Protein AF-A0A1G2CGP3-F1 (afdb_monomer)

Nearest PDB structures (foldseek):
  1rcu-assembly1_D  TM=8.626E-01  e=1.894E-12  Thermotoga maritima
  5wq3-assembly1_B-2  TM=7.208E-01  e=1.003E-08  Corynebacterium glutamicum
  1wek-assembly1_F  TM=7.431E-01  e=4.931E-08  Thermus thermophilus
  5wq3-assembly1_C-3  TM=6.987E-01  e=9.435E-09  Corynebacterium glutamicum
  1weh-assembly2_B  TM=7.168E-01  e=5.573E-08  Thermus thermophilus HB8

Mean predicted aligned error: 6.52 Å

Organism: NCBI:txid1798650

pLDDT: mean 90.35, std 16.57, range [32.97, 98.88]

InterPro domains:
  IPR041164 AF_1126-like [PF18306] (22-187)
  IPR052341 LOG family pyrimidine/purine nucleotide 5'-monophosphatases [PTHR43393] (22-141)

Solvent-accessible surface area (backbone atoms only — not comparable to full-atom values): 11412 Å² total; per-residue (Å²): 141,81,80,91,78,78,85,75,75,81,79,73,80,61,66,94,71,98,67,82,88,62,58,28,40,24,43,41,26,18,57,61,60,88,57,36,29,98,58,31,56,64,46,26,18,47,42,19,24,50,41,17,71,72,65,25,32,41,31,26,57,41,36,49,37,36,28,35,35,16,26,43,23,12,42,78,55,70,29,52,26,41,19,36,24,33,26,64,35,74,65,42,28,45,72,73,68,64,36,66,72,76,54,45,80,42,73,47,48,64,49,42,38,65,74,52,27,37,57,53,46,50,69,71,25,62,30,38,39,32,36,16,19,42,72,68,27,50,50,35,50,52,53,33,55,76,70,57,36,28,26,26,30,34,40,79,12,27,41,41,33,60,44,45,66,59,50,34,57,71,70,72,46,77,67,79,51,50,46,79,31,66,51,57,66,64,31,50,56,54,33,51,54,45,44,54,60,72,53,62,87,73,81,86,60,75,67,82,73,54,70,76,79,82,132

Secondary structure (DSSP, 8-state):
---------------SSS-----EEEEEE-SSGGGB-TTHHHHHHHHHHHHHHTTPEEEE-S-SSHHHHHHHHHHHTT-EEEEEESSSSHHHHHHTS----TT-SEEEE--SHHHHHHHHHHHTSSEEEEES--HHHHHHHHHHHHTT--EEEETTSBTTGGGHHHHHHHTT---TTEEEESSHHHHHHHHHHHHHHHSTT----GGGG-PPPP-

Foldseek 3Di:
DDDDDDPDPPPPCDDPDDDDDAAEEEEFAALDCPQWFPCLLVLLLVLLLLCLVNVHEYEYQQGHDSRVSSLNSVVVNVHAYEHEYCAQDPCCVCPVVVGDPPSHPYYHGPVNHLLVSLLVRLVVGQEYEYAAHEPSRVSSVVSCVVVLGQYEQADSTGHCSPCVVVVCVVVVHDQRNYDYYNHSNVRVVSSVVSSCVVCPPDDDDPVVVPDPPDD

Radius of gyration: 17.97 Å; Cα contacts (8 Å, |Δi|>4): 440; chains: 1; bounding box: 65×44×52 Å

Structure (mmCIF, N/CA/C/O backbone):
data_AF-A0A1G2CGP3-F1
#
_entry.id   AF-A0A1G2CGP3-F1
#
loop_
_atom_site.group_PDB
_atom_site.id
_atom_site.type_symbol
_atom_site.label_atom_id
_atom_site.label_alt_id
_atom_site.label_comp_id
_atom_site.label_asym_id
_atom_site.label_entity_id
_atom_site.label_seq_id
_atom_site.pdbx_PDB_ins_code
_atom_site.Cartn_x
_atom_site.Cartn_y
_atom_site.Cartn_z
_atom_site.occupancy
_atom_site.B_iso_or_equiv
_atom_site.auth_seq_id
_atom_site.auth_comp_id
_atom_site.auth_asym_id
_atom_site.auth_atom_id
_atom_site.pdbx_PDB_model_num
ATOM 1 N N . MET A 1 1 ? 6.215 -21.414 29.525 1.00 44.31 1 MET A N 1
ATOM 2 C CA . MET A 1 1 ? 5.227 -20.427 30.010 1.00 44.31 1 MET A CA 1
ATOM 3 C C . MET A 1 1 ? 5.858 -19.046 29.953 1.00 44.31 1 MET A C 1
ATOM 5 O O . MET A 1 1 ? 6.705 -18.751 30.781 1.00 44.31 1 MET A O 1
ATOM 9 N N . ALA A 1 2 ? 5.477 -18.233 28.971 1.00 33.56 2 ALA A N 1
ATOM 10 C CA . ALA A 1 2 ? 5.766 -16.801 28.943 1.00 33.56 2 ALA A CA 1
ATOM 11 C C . ALA A 1 2 ? 4.589 -16.094 28.254 1.00 33.56 2 ALA A C 1
ATOM 13 O O . ALA A 1 2 ? 4.542 -15.937 27.043 1.00 33.56 2 ALA A O 1
ATOM 14 N N . SER A 1 3 ? 3.577 -15.831 29.082 1.00 32.97 3 SER A N 1
ATOM 15 C CA . SER A 1 3 ? 2.584 -14.755 29.031 1.00 32.97 3 SER A CA 1
ATOM 16 C C . SER A 1 3 ? 2.446 -13.964 27.717 1.00 32.97 3 SER A C 1
ATOM 18 O O . SER A 1 3 ? 3.080 -12.925 27.550 1.00 32.97 3 SER A O 1
ATOM 20 N N . MET A 1 4 ? 1.482 -14.361 26.880 1.00 39.66 4 MET A N 1
ATOM 21 C CA . MET A 1 4 ? 0.753 -13.428 26.013 1.00 39.66 4 MET A CA 1
ATOM 22 C C . MET A 1 4 ? 0.140 -12.326 26.889 1.00 39.66 4 MET A C 1
ATOM 24 O O . MET A 1 4 ? -0.703 -12.605 27.741 1.00 39.66 4 MET A O 1
ATOM 28 N N . LYS A 1 5 ? 0.572 -11.077 26.711 1.00 37.28 5 LYS A N 1
ATOM 29 C CA . LYS A 1 5 ? -0.071 -9.904 27.311 1.00 37.28 5 LYS A CA 1
ATOM 30 C C . LYS A 1 5 ? -0.313 -8.851 26.237 1.00 37.28 5 LYS A C 1
ATOM 32 O O . LYS A 1 5 ? 0.609 -8.157 25.835 1.00 37.28 5 LYS A O 1
ATOM 37 N N . GLY A 1 6 ? -1.587 -8.724 25.866 1.00 34.16 6 GLY A N 1
ATOM 38 C CA . GLY A 1 6 ? -2.211 -7.439 25.566 1.00 34.16 6 GLY A CA 1
ATOM 39 C C . GLY A 1 6 ? -2.109 -6.932 24.133 1.00 34.16 6 GLY A C 1
ATOM 40 O O . GLY A 1 6 ? -1.567 -5.853 23.924 1.00 34.16 6 GLY A O 1
ATOM 41 N N . ALA A 1 7 ? -2.744 -7.618 23.180 1.00 34.38 7 ALA A N 1
ATOM 42 C CA . ALA A 1 7 ? -3.350 -6.892 22.068 1.00 34.38 7 ALA A CA 1
ATOM 43 C C . ALA A 1 7 ? -4.525 -6.101 22.661 1.00 34.38 7 ALA A C 1
ATOM 45 O O . ALA A 1 7 ? -5.533 -6.681 23.067 1.00 34.38 7 ALA A O 1
ATOM 46 N N . LYS A 1 8 ? -4.352 -4.789 22.838 1.00 33.91 8 LYS A N 1
ATOM 47 C CA . LYS A 1 8 ? -5.473 -3.907 23.160 1.00 33.91 8 LYS A CA 1
ATOM 48 C C . LYS A 1 8 ? -6.394 -3.935 21.946 1.00 33.91 8 LYS A C 1
ATOM 50 O O . LYS A 1 8 ? -5.990 -3.489 20.877 1.00 33.91 8 LYS A O 1
ATOM 55 N N . ASN A 1 9 ? -7.586 -4.500 22.115 1.00 38.38 9 ASN A N 1
ATOM 56 C CA . ASN A 1 9 ? -8.669 -4.331 21.159 1.00 38.38 9 ASN A CA 1
ATOM 57 C C . ASN A 1 9 ? -8.802 -2.833 20.868 1.00 38.38 9 ASN A C 1
ATOM 59 O O . ASN A 1 9 ? -8.912 -2.026 21.795 1.00 38.38 9 ASN A O 1
ATOM 63 N N . ASN A 1 10 ? -8.748 -2.468 19.589 1.00 38.91 10 ASN A N 1
ATOM 64 C CA .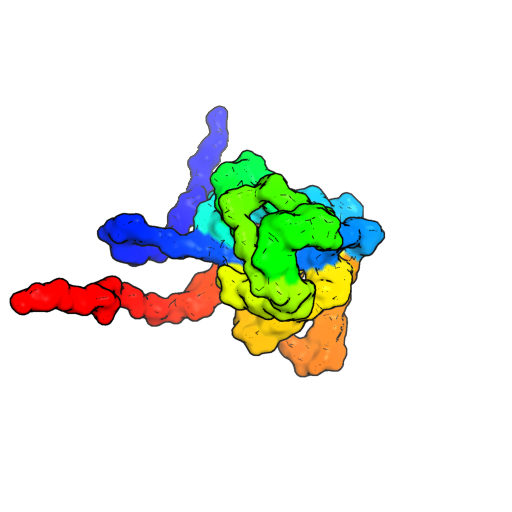 ASN A 1 10 ? -9.206 -1.164 19.136 1.00 38.91 10 ASN A CA 1
ATOM 65 C C . ASN A 1 10 ? -10.722 -1.131 19.349 1.00 38.91 10 ASN A C 1
ATOM 67 O O . ASN A 1 10 ? -11.492 -1.464 18.454 1.00 38.91 10 ASN A O 1
ATOM 71 N N . ASP A 1 11 ? -11.142 -0.771 20.559 1.00 36.56 11 ASP A N 1
ATOM 72 C CA . ASP A 1 11 ? -12.541 -0.556 20.907 1.00 36.56 11 ASP A CA 1
ATOM 73 C C . ASP A 1 11 ? -13.008 0.786 20.315 1.00 36.56 11 ASP A C 1
ATOM 75 O O . ASP A 1 11 ? -13.324 1.742 21.022 1.00 36.56 11 ASP A O 1
ATOM 79 N N . HIS A 1 12 ? -13.071 0.861 18.985 1.00 44.59 12 HIS A N 1
ATOM 80 C CA . HIS A 1 12 ? -14.026 1.724 18.306 1.00 44.59 12 HIS A CA 1
ATOM 81 C C . HIS A 1 12 ? -15.324 0.928 18.249 1.00 44.59 12 HIS A C 1
ATOM 83 O O . HIS A 1 12 ? -15.570 0.170 17.317 1.00 44.59 12 HIS A O 1
ATOM 89 N N . ALA A 1 13 ? -16.122 1.025 19.313 1.00 36.81 13 ALA A N 1
ATOM 90 C CA . ALA A 1 13 ? -17.426 0.383 19.390 1.00 36.81 13 ALA A CA 1
ATOM 91 C C . ALA A 1 13 ? -18.389 1.028 18.374 1.00 36.81 13 ALA A C 1
ATOM 93 O O . ALA A 1 13 ? -19.256 1.831 18.721 1.00 36.81 13 ALA A O 1
ATOM 94 N N . HIS A 1 14 ? -18.228 0.683 17.097 1.00 46.19 14 HIS A N 1
ATOM 95 C CA . HIS A 1 14 ? -19.288 0.770 16.109 1.00 46.19 14 HIS A CA 1
ATOM 96 C C . HIS A 1 14 ? -20.413 -0.156 16.572 1.00 46.19 14 HIS A C 1
ATOM 98 O O . HIS A 1 14 ? -20.151 -1.208 17.156 1.00 46.19 14 HIS A O 1
ATOM 104 N N . ALA A 1 15 ? -21.659 0.289 16.403 1.00 43.38 15 ALA A N 1
ATOM 105 C CA . ALA A 1 15 ? -22.850 -0.358 16.944 1.00 43.38 15 ALA A CA 1
ATOM 106 C C . ALA A 1 15 ? -22.738 -1.891 16.926 1.00 43.38 15 ALA A C 1
ATOM 108 O O . ALA A 1 15 ? -22.567 -2.488 15.865 1.00 43.38 15 ALA A O 1
ATOM 109 N N . ALA A 1 16 ? -22.837 -2.522 18.098 1.00 52.78 16 ALA A N 1
ATOM 110 C CA . ALA A 1 16 ? -22.922 -3.970 18.197 1.00 52.78 16 ALA A CA 1
ATOM 111 C C . ALA A 1 16 ? -24.059 -4.466 17.282 1.00 52.78 16 ALA A C 1
ATOM 113 O O . ALA A 1 16 ? -25.233 -4.248 17.579 1.00 52.78 16 ALA A O 1
ATOM 114 N N . GLY A 1 17 ? -23.717 -5.090 16.149 1.00 61.41 17 GLY A N 1
ATOM 115 C CA . GLY A 1 17 ? -24.702 -5.681 15.245 1.00 61.41 17 GLY A CA 1
ATOM 116 C C . GLY A 1 17 ? -24.335 -5.640 13.759 1.00 61.41 17 GLY A C 1
ATOM 117 O O . GLY A 1 17 ? -24.574 -4.652 13.076 1.00 61.41 17 GLY A O 1
ATOM 118 N N . ILE A 1 18 ? -23.909 -6.796 13.239 1.00 67.00 18 ILE A N 1
ATOM 119 C CA . ILE A 1 18 ? -23.873 -7.208 11.816 1.00 67.00 18 ILE A CA 1
ATOM 120 C C . ILE A 1 18 ? -22.681 -6.710 10.969 1.00 67.00 18 ILE A C 1
ATOM 122 O O . ILE A 1 18 ? -22.281 -7.444 10.066 1.00 67.00 18 ILE A O 1
ATOM 126 N N . TYR A 1 19 ? -22.064 -5.553 11.236 1.00 72.44 19 TYR A N 1
ATOM 127 C CA . TYR A 1 19 ? -20.896 -5.093 10.461 1.00 72.44 19 TYR A CA 1
ATOM 128 C C . TYR A 1 19 ? -19.881 -4.292 11.287 1.00 72.44 19 TYR A C 1
ATOM 130 O O . TYR A 1 19 ? -20.240 -3.639 12.261 1.00 72.44 19 TYR A O 1
ATOM 138 N N . ASP A 1 20 ? -18.622 -4.335 10.851 1.00 78.06 20 ASP A N 1
ATOM 139 C CA . ASP A 1 20 ? -17.494 -3.579 11.400 1.00 78.06 20 ASP A CA 1
ATOM 140 C C . ASP A 1 20 ? -16.573 -3.156 10.241 1.00 78.06 20 ASP A C 1
ATOM 142 O O . ASP A 1 20 ? -16.159 -3.996 9.432 1.00 78.06 20 ASP A O 1
ATOM 146 N N . LEU A 1 21 ? -16.318 -1.851 10.099 1.00 87.12 21 LEU A N 1
ATOM 147 C CA . LEU A 1 21 ? -15.488 -1.318 9.018 1.00 87.12 21 LEU A CA 1
ATOM 148 C C . LEU A 1 21 ? -14.027 -1.326 9.454 1.00 87.12 21 LEU A C 1
ATOM 150 O O . LEU A 1 21 ? -13.583 -0.487 10.226 1.00 87.12 21 LEU A O 1
ATOM 154 N N . LYS A 1 22 ? -13.262 -2.261 8.896 1.00 94.44 22 LYS A N 1
ATOM 155 C CA . LYS A 1 22 ? -11.820 -2.343 9.132 1.00 94.44 22 LYS A CA 1
ATOM 156 C C . LYS A 1 22 ? -11.083 -1.196 8.445 1.00 94.44 22 LYS A C 1
ATOM 158 O O . LYS A 1 22 ? -11.414 -0.834 7.308 1.00 94.44 22 LYS A O 1
ATOM 163 N N . TYR A 1 23 ? -10.016 -0.721 9.084 1.00 97.38 23 TYR A N 1
ATOM 164 C CA . TYR A 1 23 ? -9.056 0.151 8.419 1.00 97.38 23 TYR A CA 1
ATOM 165 C C . TYR A 1 23 ? -8.395 -0.563 7.236 1.00 97.38 23 TYR A C 1
ATOM 167 O O . TYR A 1 23 ? -8.146 -1.771 7.260 1.00 97.38 23 TYR A O 1
ATOM 175 N N . LYS A 1 24 ? -8.123 0.204 6.187 1.00 98.62 24 LYS A N 1
ATOM 176 C CA . LYS A 1 24 ? -7.581 -0.213 4.898 1.00 98.62 24 LYS A CA 1
ATOM 177 C C . LYS A 1 24 ? -6.241 0.481 4.719 1.00 98.62 24 LYS A C 1
ATOM 179 O O . LYS A 1 24 ? -6.190 1.705 4.620 1.00 98.62 24 LYS A O 1
ATOM 184 N N . ILE A 1 25 ? -5.160 -0.284 4.663 1.00 98.88 25 ILE A N 1
ATOM 185 C CA . ILE A 1 25 ? -3.805 0.250 4.517 1.00 98.88 25 ILE A CA 1
ATOM 186 C C . ILE A 1 25 ? -3.308 -0.063 3.113 1.00 98.88 25 ILE A C 1
ATOM 188 O O . ILE A 1 25 ? -3.191 -1.227 2.737 1.00 98.88 25 ILE A O 1
ATOM 192 N N . CYS A 1 26 ? -3.015 0.971 2.328 1.00 98.81 26 CYS A N 1
ATOM 193 C CA . CYS A 1 26 ? -2.399 0.818 1.017 1.00 98.81 26 CYS A CA 1
ATOM 194 C C . CYS A 1 26 ? -0.891 0.624 1.170 1.00 98.81 26 CYS A C 1
ATOM 196 O O . CYS A 1 26 ? -0.231 1.489 1.738 1.00 98.81 26 CYS A O 1
ATOM 198 N N . VAL A 1 27 ? -0.317 -0.440 0.607 1.00 98.81 27 VAL A N 1
ATOM 199 C CA . VAL A 1 27 ? 1.146 -0.553 0.468 1.00 98.81 27 VAL A CA 1
ATOM 200 C C . VAL A 1 27 ? 1.554 -0.171 -0.952 1.00 98.81 27 VAL A C 1
ATOM 202 O O . VAL A 1 27 ? 1.250 -0.872 -1.919 1.00 98.81 27 VAL A O 1
ATOM 205 N N . SER A 1 28 ? 2.255 0.956 -1.052 1.00 98.50 28 SER A N 1
ATOM 206 C CA . SER A 1 28 ? 2.815 1.520 -2.277 1.00 98.50 28 SER A CA 1
ATOM 207 C C . SER A 1 28 ? 4.306 1.208 -2.379 1.00 98.50 28 SER A C 1
ATOM 209 O O . SER A 1 28 ? 5.053 1.349 -1.411 1.00 98.50 28 SER A O 1
ATOM 211 N N . GLY A 1 29 ? 4.770 0.811 -3.563 1.00 97.44 29 GLY A N 1
ATOM 212 C CA . GLY A 1 29 ? 6.186 0.540 -3.781 1.00 97.44 29 GLY A CA 1
ATOM 213 C C . GLY A 1 29 ? 6.523 0.112 -5.198 1.00 97.44 29 GLY A C 1
ATOM 214 O O . GLY A 1 29 ? 5.672 0.120 -6.089 1.00 97.44 29 GLY A O 1
ATOM 215 N N . SER A 1 30 ? 7.792 -0.222 -5.431 1.00 95.50 30 SER A N 1
ATOM 216 C CA . SER A 1 30 ? 8.264 -0.535 -6.781 1.00 95.50 30 SER A CA 1
ATOM 217 C C . SER A 1 30 ? 7.738 -1.885 -7.268 1.00 95.50 30 SER A C 1
ATOM 219 O O . SER A 1 30 ? 7.855 -2.889 -6.566 1.00 95.50 30 SER A O 1
ATOM 221 N N . ALA A 1 31 ? 7.245 -1.922 -8.510 1.00 93.00 31 ALA A N 1
ATOM 222 C CA . ALA A 1 31 ? 6.905 -3.167 -9.201 1.00 93.00 31 ALA A CA 1
ATOM 223 C C . ALA A 1 31 ? 8.144 -3.962 -9.657 1.00 93.00 31 ALA A C 1
ATOM 225 O O . ALA A 1 31 ? 8.056 -5.168 -9.881 1.00 93.00 31 ALA A O 1
ATOM 226 N N . ALA A 1 32 ? 9.286 -3.277 -9.779 1.00 90.56 32 ALA A N 1
ATOM 227 C CA . ALA A 1 32 ? 10.578 -3.836 -10.162 1.00 90.56 32 ALA A CA 1
ATOM 228 C C . ALA A 1 32 ? 11.582 -3.599 -9.023 1.00 90.56 32 ALA A C 1
ATOM 230 O O . ALA A 1 32 ? 11.804 -2.455 -8.613 1.00 90.56 32 ALA A O 1
ATOM 231 N N . THR A 1 33 ? 12.113 -4.666 -8.436 1.00 87.31 33 THR A N 1
ATOM 232 C CA . THR A 1 33 ? 12.823 -4.598 -7.151 1.00 87.31 33 THR A CA 1
ATOM 233 C C . THR A 1 33 ? 14.306 -4.254 -7.278 1.00 87.31 33 THR A C 1
ATOM 235 O O . THR A 1 33 ? 14.974 -4.161 -6.256 1.00 87.31 33 THR A O 1
ATOM 238 N N . GLU A 1 34 ? 14.838 -4.007 -8.483 1.00 88.62 34 GLU A N 1
ATOM 239 C CA . GLU A 1 34 ? 16.274 -3.727 -8.678 1.00 88.62 34 GLU A CA 1
ATOM 240 C C . GLU A 1 34 ? 16.718 -2.408 -8.031 1.00 88.62 34 GLU A C 1
ATOM 242 O O . GLU A 1 34 ? 17.893 -2.218 -7.736 1.00 88.62 34 GLU A O 1
ATOM 247 N N . VAL A 1 35 ? 15.775 -1.489 -7.812 1.00 84.31 35 VAL A N 1
ATOM 248 C CA . VAL A 1 35 ? 16.012 -0.196 -7.149 1.00 84.31 35 VAL A CA 1
ATOM 249 C C . VAL A 1 35 ? 15.800 -0.250 -5.633 1.00 84.31 35 VAL A C 1
ATOM 251 O O . VAL A 1 35 ? 15.944 0.770 -4.958 1.00 84.31 35 VAL A O 1
ATOM 254 N N . CYS A 1 36 ? 15.394 -1.406 -5.105 1.00 92.19 36 CYS A N 1
ATOM 255 C CA . CYS A 1 36 ? 15.063 -1.565 -3.699 1.00 92.19 36 CYS A CA 1
ATOM 256 C C . CYS A 1 36 ? 16.271 -1.983 -2.872 1.00 92.19 36 CYS A C 1
ATOM 258 O O . CYS A 1 36 ? 17.145 -2.714 -3.334 1.00 92.19 36 CYS A O 1
ATOM 260 N N . GLY A 1 37 ? 16.301 -1.517 -1.623 1.00 88.12 37 GLY A N 1
ATOM 261 C CA . GLY A 1 37 ? 17.301 -1.936 -0.651 1.00 88.12 37 GLY A CA 1
ATOM 262 C C . GLY A 1 37 ? 17.222 -3.439 -0.381 1.00 88.12 37 GLY A C 1
ATOM 263 O O . GLY A 1 37 ? 16.167 -4.055 -0.538 1.00 88.12 37 GLY A O 1
ATOM 264 N N . ALA A 1 38 ? 18.335 -4.019 0.073 1.00 87.62 38 ALA A N 1
ATOM 265 C CA . ALA A 1 38 ? 18.491 -5.466 0.239 1.00 87.62 38 ALA A CA 1
ATOM 266 C C . ALA A 1 38 ? 17.435 -6.130 1.143 1.00 87.62 38 ALA A C 1
ATOM 268 O O . ALA A 1 38 ? 17.206 -7.319 1.000 1.00 87.62 38 ALA A O 1
ATOM 269 N N . GLN A 1 39 ? 16.813 -5.369 2.051 1.00 92.94 39 GLN A N 1
ATOM 270 C CA . GLN A 1 39 ? 15.795 -5.852 2.995 1.00 92.94 39 GLN A CA 1
ATOM 271 C C . GLN A 1 39 ? 14.371 -5.373 2.665 1.00 92.94 39 GLN A C 1
ATOM 273 O O . GLN A 1 39 ? 13.452 -5.524 3.469 1.00 92.94 39 GLN A O 1
ATOM 278 N N . ALA A 1 40 ? 14.168 -4.692 1.534 1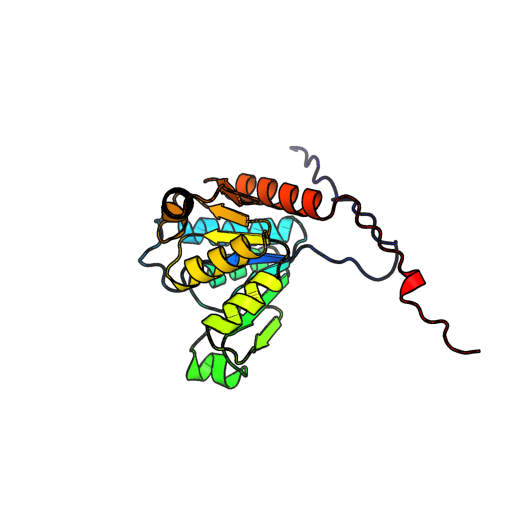.00 95.75 40 ALA A N 1
ATOM 279 C CA . ALA A 1 40 ? 12.886 -4.057 1.236 1.00 95.75 40 ALA A CA 1
ATOM 280 C C . ALA A 1 40 ? 11.766 -5.080 1.001 1.00 95.75 40 ALA A C 1
ATOM 282 O O . ALA A 1 40 ? 10.615 -4.802 1.330 1.00 95.75 40 ALA A O 1
ATOM 283 N N . ILE A 1 41 ? 12.098 -6.249 0.446 1.00 97.06 41 ILE A N 1
ATOM 284 C CA . ILE A 1 41 ? 11.140 -7.330 0.192 1.00 97.06 41 ILE A CA 1
ATOM 285 C C . ILE A 1 41 ? 10.684 -7.936 1.518 1.00 97.06 41 ILE A C 1
ATOM 287 O O . ILE A 1 41 ? 9.488 -7.985 1.786 1.00 97.06 41 ILE A O 1
ATOM 291 N N . GLU A 1 42 ? 11.626 -8.305 2.383 1.00 97.56 42 GLU A N 1
ATOM 292 C CA . GLU A 1 42 ? 11.355 -8.882 3.699 1.00 97.56 42 GLU A CA 1
ATOM 293 C C . GLU A 1 42 ? 10.546 -7.915 4.566 1.00 97.56 42 GLU A C 1
ATOM 295 O O . GLU A 1 42 ? 9.575 -8.314 5.208 1.00 97.56 42 GLU A O 1
ATOM 300 N N . LYS A 1 43 ? 10.891 -6.621 4.537 1.00 98.12 43 LYS A N 1
ATOM 301 C CA . LYS A 1 43 ? 10.121 -5.588 5.237 1.00 98.12 43 LYS A CA 1
ATOM 302 C C . LYS A 1 43 ? 8.726 -5.388 4.637 1.00 98.12 43 LYS A C 1
ATOM 304 O O . LYS A 1 43 ? 7.795 -5.113 5.387 1.00 98.12 43 LYS A O 1
ATOM 309 N N . ALA A 1 44 ? 8.552 -5.523 3.321 1.00 98.50 44 ALA A N 1
ATOM 310 C CA . ALA A 1 44 ? 7.231 -5.454 2.698 1.00 98.50 44 ALA A CA 1
ATOM 311 C C . ALA A 1 44 ? 6.349 -6.642 3.107 1.00 98.50 44 ALA A C 1
ATOM 313 O O . ALA A 1 44 ? 5.187 -6.430 3.456 1.00 98.50 44 ALA A O 1
ATOM 314 N N . GLU A 1 45 ? 6.901 -7.862 3.121 1.00 98.69 45 GLU A N 1
ATOM 315 C CA . GLU A 1 45 ? 6.208 -9.044 3.652 1.00 98.69 45 GLU A CA 1
ATOM 316 C C . GLU A 1 45 ? 5.814 -8.839 5.120 1.00 98.69 45 GLU A C 1
ATOM 318 O O . GLU A 1 45 ? 4.673 -9.107 5.496 1.00 98.69 45 GLU A O 1
ATOM 323 N N . GLU A 1 46 ? 6.728 -8.314 5.942 1.00 98.75 46 GLU A N 1
ATOM 324 C CA . GLU A 1 46 ? 6.459 -8.040 7.355 1.00 98.75 46 GLU A CA 1
ATOM 325 C C . GLU A 1 46 ? 5.367 -6.984 7.548 1.00 98.75 46 GLU A C 1
ATOM 327 O O . GLU A 1 46 ? 4.437 -7.211 8.315 1.00 98.75 46 GLU A O 1
ATOM 332 N N . ILE A 1 47 ? 5.393 -5.872 6.806 1.00 98.81 47 ILE A N 1
ATOM 333 C CA . ILE A 1 47 ? 4.306 -4.881 6.838 1.00 98.81 47 ILE A CA 1
ATOM 334 C C . ILE A 1 47 ? 2.962 -5.531 6.491 1.00 98.81 47 ILE A C 1
ATOM 336 O O . ILE A 1 47 ? 1.973 -5.298 7.183 1.00 98.81 47 ILE A O 1
ATOM 340 N N . GLY A 1 48 ? 2.913 -6.367 5.449 1.00 98.88 48 GLY A N 1
ATOM 341 C CA . GLY A 1 48 ? 1.698 -7.100 5.091 1.00 98.88 48 GLY A CA 1
ATOM 342 C C . GLY A 1 48 ? 1.191 -7.984 6.233 1.00 98.88 48 GLY A C 1
ATOM 343 O O . GLY A 1 48 ? 0.007 -7.947 6.579 1.00 98.88 48 GLY A O 1
ATOM 344 N N . ARG A 1 49 ? 2.101 -8.738 6.857 1.00 98.88 49 ARG A N 1
ATOM 345 C CA . ARG A 1 49 ? 1.823 -9.600 8.013 1.00 98.88 49 ARG A CA 1
ATOM 346 C C . ARG A 1 49 ? 1.276 -8.802 9.197 1.00 98.88 49 ARG A C 1
ATOM 348 O O . ARG A 1 49 ? 0.256 -9.188 9.764 1.00 98.88 49 ARG A O 1
ATOM 355 N N . LEU A 1 50 ? 1.910 -7.682 9.533 1.00 98.88 50 LEU A N 1
ATOM 356 C CA . LEU A 1 50 ? 1.500 -6.800 10.625 1.00 98.88 50 LEU A CA 1
ATOM 357 C C . LEU A 1 50 ? 0.117 -6.186 10.368 1.00 98.88 50 LEU A C 1
ATOM 359 O O . LEU A 1 50 ? -0.741 -6.230 11.244 1.00 98.88 50 LEU A O 1
ATOM 363 N N . ILE A 1 51 ? -0.159 -5.699 9.152 1.00 98.88 51 ILE A N 1
ATOM 364 C CA . ILE A 1 51 ? -1.487 -5.170 8.784 1.00 98.88 51 ILE A CA 1
ATOM 365 C C . ILE A 1 51 ? -2.580 -6.217 9.053 1.00 98.88 51 ILE A C 1
ATOM 367 O O . ILE A 1 51 ? -3.598 -5.908 9.676 1.00 98.88 51 ILE A O 1
ATOM 371 N N . ALA A 1 52 ? -2.353 -7.466 8.642 1.00 98.62 52 ALA A N 1
ATOM 372 C CA . ALA A 1 52 ? -3.286 -8.562 8.892 1.00 98.62 52 ALA A CA 1
ATOM 373 C C . ALA A 1 52 ? -3.444 -8.878 10.392 1.00 98.62 52 ALA A C 1
ATOM 375 O O . ALA A 1 52 ? -4.566 -9.046 10.869 1.00 98.62 52 ALA A O 1
ATOM 376 N N . GLN A 1 53 ? -2.343 -8.916 11.151 1.00 98.38 53 GLN A N 1
ATOM 377 C CA . GLN A 1 53 ? -2.352 -9.178 12.598 1.00 98.38 53 GLN A CA 1
ATOM 378 C C . GLN A 1 53 ? -3.081 -8.095 13.402 1.00 98.38 53 GLN A C 1
ATOM 380 O O . GLN A 1 53 ? -3.697 -8.398 14.421 1.00 98.38 53 GLN A O 1
ATOM 385 N N . HIS A 1 54 ? -3.082 -6.854 12.916 1.00 98.00 54 HIS A N 1
ATOM 386 C CA . HIS A 1 54 ? -3.868 -5.753 13.477 1.00 98.00 54 HIS A CA 1
ATOM 387 C C . HIS A 1 54 ? -5.346 -5.776 13.038 1.00 98.00 54 HIS A C 1
ATOM 389 O O . HIS A 1 54 ? -6.073 -4.811 13.267 1.00 98.00 54 HIS A O 1
ATOM 395 N N . ASN A 1 55 ? -5.813 -6.867 12.416 1.00 97.19 55 ASN A N 1
ATOM 396 C CA . ASN A 1 55 ? -7.179 -7.032 11.913 1.00 97.19 55 ASN A CA 1
ATOM 397 C C . ASN A 1 55 ? -7.588 -5.947 10.894 1.00 97.19 55 ASN A C 1
ATOM 399 O O . ASN A 1 55 ? -8.763 -5.597 10.785 1.00 97.19 55 ASN A O 1
ATOM 403 N N . MET A 1 56 ? -6.624 -5.427 10.131 1.00 98.44 56 MET A N 1
ATOM 404 C CA . MET A 1 56 ? -6.845 -4.453 9.062 1.00 98.44 56 MET A CA 1
ATOM 405 C C . MET A 1 56 ? -6.857 -5.134 7.685 1.00 98.44 56 MET A C 1
ATOM 407 O O . MET A 1 56 ? -6.513 -6.309 7.536 1.00 98.44 56 MET A O 1
ATOM 411 N N . ILE A 1 57 ? -7.287 -4.397 6.664 1.00 98.75 57 ILE A N 1
ATOM 412 C CA . ILE A 1 57 ? -7.311 -4.840 5.268 1.00 98.75 57 ILE A CA 1
ATOM 413 C C . ILE A 1 57 ? -6.094 -4.262 4.549 1.00 98.75 57 ILE A C 1
ATOM 415 O O . ILE A 1 57 ? -5.851 -3.056 4.599 1.00 98.75 57 ILE A O 1
ATOM 419 N N . LEU A 1 58 ? -5.353 -5.107 3.836 1.00 98.88 58 LEU A N 1
ATOM 420 C CA . LEU A 1 58 ? -4.296 -4.644 2.945 1.00 98.88 58 LEU A CA 1
ATOM 421 C C . LEU A 1 58 ? -4.896 -4.266 1.588 1.00 98.88 58 LEU A C 1
ATOM 423 O O . LEU A 1 58 ? -5.650 -5.035 0.991 1.00 98.88 58 LEU A O 1
ATOM 427 N N . VAL A 1 59 ? -4.511 -3.100 1.078 1.00 98.88 59 VAL A N 1
ATOM 428 C CA . VAL A 1 59 ? -4.845 -2.644 -0.270 1.00 98.88 59 VAL A CA 1
ATOM 429 C C . VAL A 1 59 ? -3.563 -2.505 -1.092 1.00 98.88 59 VAL A C 1
ATOM 431 O O . VAL A 1 59 ? -2.551 -2.001 -0.605 1.00 98.88 59 VAL A O 1
ATOM 434 N N . THR A 1 60 ? -3.574 -2.963 -2.341 1.00 98.62 60 THR A N 1
ATOM 435 C CA . THR A 1 60 ? -2.397 -2.913 -3.220 1.00 98.62 60 THR A CA 1
ATOM 436 C C . THR A 1 60 ? -2.767 -2.525 -4.653 1.00 98.62 60 THR A C 1
ATOM 438 O O . THR A 1 60 ? -3.930 -2.558 -5.056 1.00 98.62 60 THR A O 1
ATOM 441 N N . GLY A 1 61 ? -1.761 -2.212 -5.472 1.00 98.00 61 GLY A N 1
ATOM 442 C CA . GLY A 1 61 ? -1.922 -1.979 -6.912 1.00 98.00 61 GLY A CA 1
ATOM 443 C C . GLY A 1 61 ? -2.101 -3.234 -7.778 1.00 98.00 61 GLY A C 1
ATOM 444 O O . GLY A 1 61 ? -1.947 -3.123 -8.996 1.00 98.00 61 GLY A O 1
ATOM 445 N N . ALA A 1 62 ? -2.350 -4.411 -7.178 1.00 97.88 62 ALA A N 1
ATOM 446 C CA . ALA A 1 62 ? -2.484 -5.703 -7.866 1.00 97.88 62 ALA A CA 1
ATOM 447 C C . ALA A 1 62 ? -1.371 -5.937 -8.905 1.00 97.88 62 ALA A C 1
ATOM 449 O O . ALA A 1 62 ? -1.633 -6.190 -10.081 1.00 97.88 62 ALA A O 1
ATOM 450 N N . THR A 1 63 ? -0.122 -5.737 -8.488 1.00 96.94 63 THR A N 1
ATOM 451 C CA . THR A 1 63 ? 1.058 -5.759 -9.360 1.00 96.94 63 THR A CA 1
ATOM 452 C C . THR A 1 63 ? 2.207 -6.509 -8.692 1.00 96.94 63 THR A C 1
ATOM 454 O O . THR A 1 63 ? 2.074 -6.946 -7.554 1.00 96.94 63 THR A O 1
ATOM 457 N N . THR A 1 64 ? 3.321 -6.680 -9.399 1.00 97.31 64 THR A N 1
ATOM 458 C CA . THR A 1 64 ? 4.534 -7.360 -8.922 1.00 97.31 64 THR A CA 1
ATOM 459 C C . THR A 1 64 ? 5.311 -6.525 -7.898 1.00 97.31 64 THR A C 1
ATOM 461 O O . THR A 1 64 ? 4.942 -5.395 -7.581 1.00 97.31 64 THR A O 1
ATOM 464 N N . GLY A 1 65 ? 6.428 -7.059 -7.396 1.00 97.25 65 GLY A N 1
ATOM 465 C CA . GLY A 1 65 ? 7.359 -6.324 -6.540 1.00 97.25 65 GLY A CA 1
ATOM 466 C C . GLY A 1 65 ? 6.806 -6.075 -5.138 1.00 97.25 65 GLY A C 1
ATOM 467 O O . GLY A 1 65 ? 6.179 -6.952 -4.554 1.00 97.25 65 GLY A O 1
ATOM 468 N N . ILE A 1 66 ? 7.051 -4.890 -4.582 1.00 98.38 66 ILE A N 1
ATOM 469 C CA . ILE A 1 66 ? 6.677 -4.550 -3.199 1.00 98.38 66 ILE A CA 1
ATOM 470 C C . ILE A 1 66 ? 5.179 -4.790 -2.901 1.00 98.38 66 ILE A C 1
ATOM 472 O O . ILE A 1 66 ? 4.898 -5.454 -1.903 1.00 98.38 66 ILE A O 1
ATOM 476 N N . PRO A 1 67 ? 4.219 -4.343 -3.744 1.00 98.31 67 PRO A N 1
ATOM 477 C CA . PRO A 1 67 ? 2.797 -4.668 -3.576 1.00 98.31 67 PRO A CA 1
ATOM 478 C C . PRO A 1 67 ? 2.486 -6.170 -3.490 1.00 98.31 67 PRO A C 1
ATOM 480 O O . PRO A 1 67 ? 1.592 -6.577 -2.755 1.00 98.31 67 PRO A O 1
ATOM 483 N N . TYR A 1 68 ? 3.209 -6.999 -4.244 1.00 98.62 68 TYR A N 1
ATOM 484 C CA . TYR A 1 68 ? 3.016 -8.449 -4.245 1.00 98.62 68 TYR A CA 1
ATOM 485 C C . TYR A 1 68 ? 3.544 -9.095 -2.964 1.00 98.62 68 TYR A C 1
ATOM 487 O O . TYR A 1 68 ? 2.882 -9.942 -2.369 1.00 98.62 68 TYR A O 1
ATOM 495 N N . TRP A 1 69 ? 4.730 -8.684 -2.517 1.00 98.50 69 TRP A N 1
ATOM 496 C CA . TRP A 1 69 ? 5.346 -9.243 -1.317 1.00 98.50 69 TRP A CA 1
ATOM 497 C C . TRP A 1 69 ? 4.569 -8.867 -0.051 1.00 98.50 69 TRP A C 1
ATOM 499 O O . TRP A 1 69 ? 4.335 -9.724 0.800 1.00 98.50 69 TRP A O 1
ATOM 509 N N . SER A 1 70 ? 4.040 -7.644 0.038 1.00 98.81 70 SER A N 1
ATOM 510 C CA . SER A 1 70 ? 3.116 -7.302 1.124 1.00 98.81 70 SER A CA 1
ATOM 511 C C . SER A 1 70 ? 1.817 -8.111 1.064 1.00 98.81 70 SER A C 1
ATOM 513 O O . SER A 1 70 ? 1.359 -8.593 2.101 1.00 98.81 70 SER A O 1
ATOM 515 N N . ALA A 1 71 ? 1.259 -8.345 -0.132 1.00 98.81 71 ALA A N 1
ATOM 516 C CA . ALA A 1 71 ? 0.095 -9.215 -0.311 1.00 98.81 71 ALA A CA 1
ATOM 517 C C . ALA A 1 71 ? 0.357 -10.634 0.208 1.00 98.81 71 ALA A C 1
ATOM 519 O O . ALA A 1 71 ? -0.430 -11.151 1.003 1.00 98.81 71 ALA A O 1
ATOM 520 N N . LYS A 1 72 ? 1.494 -11.237 -0.162 1.00 98.81 72 LYS A N 1
ATOM 521 C CA . LYS A 1 72 ? 1.912 -12.549 0.349 1.00 98.81 72 LYS A CA 1
ATOM 522 C C . LYS A 1 72 ? 1.969 -12.564 1.877 1.00 98.81 72 LYS A C 1
ATOM 524 O O . LYS A 1 72 ? 1.330 -13.417 2.490 1.00 98.81 72 LYS A O 1
ATOM 529 N N . GLY A 1 73 ? 2.668 -11.607 2.491 1.00 98.81 73 GLY A N 1
ATOM 530 C CA . GLY A 1 73 ? 2.804 -11.535 3.949 1.00 98.81 73 GLY A CA 1
ATOM 531 C C . GLY A 1 73 ? 1.463 -11.404 4.679 1.00 98.81 73 GLY A C 1
ATOM 532 O O . GLY A 1 73 ? 1.222 -12.097 5.669 1.00 98.81 73 GLY A O 1
ATOM 533 N N . ALA A 1 74 ? 0.547 -10.588 4.147 1.00 98.81 74 ALA A N 1
ATOM 534 C CA . ALA A 1 74 ? -0.806 -10.460 4.685 1.00 98.81 74 ALA A CA 1
ATOM 535 C C . ALA A 1 74 ? -1.605 -11.764 4.562 1.00 98.81 74 ALA A C 1
ATOM 537 O O . ALA A 1 74 ? -2.265 -12.177 5.516 1.00 98.81 74 ALA A O 1
ATOM 538 N N . LYS A 1 75 ? -1.535 -12.444 3.410 1.00 98.62 75 LYS A N 1
ATOM 539 C CA . LYS A 1 75 ? -2.244 -13.715 3.200 1.00 98.62 75 LYS A CA 1
ATOM 540 C C . LYS A 1 75 ? -1.712 -14.847 4.064 1.00 98.62 75 LYS A C 1
ATOM 542 O O . LYS A 1 75 ? -2.517 -15.620 4.575 1.00 98.62 75 LYS A O 1
ATOM 547 N N . GLU A 1 76 ? -0.402 -14.931 4.270 1.00 98.56 76 GLU A N 1
ATOM 548 C CA . GLU A 1 76 ? 0.210 -15.918 5.173 1.00 98.56 76 GLU A CA 1
ATOM 549 C C . GLU A 1 76 ? -0.241 -15.730 6.630 1.00 98.56 76 GLU A C 1
ATOM 551 O O . GLU A 1 76 ? -0.338 -16.702 7.375 1.00 98.56 76 GLU A O 1
ATOM 556 N N . ALA A 1 77 ? -0.590 -14.502 7.020 1.00 98.62 77 ALA A N 1
ATOM 557 C CA . ALA A 1 77 ? -1.189 -14.183 8.315 1.00 98.62 77 ALA A CA 1
ATOM 558 C C . ALA A 1 77 ? -2.725 -14.318 8.356 1.00 98.62 77 ALA A C 1
ATOM 560 O O . ALA A 1 77 ? -3.341 -13.970 9.362 1.00 98.62 77 ALA A O 1
ATOM 561 N N . GLY A 1 78 ? -3.361 -14.800 7.283 1.00 98.38 78 GLY A N 1
ATOM 562 C CA . GLY A 1 78 ? -4.819 -14.946 7.200 1.00 98.38 78 GLY A CA 1
ATOM 563 C C . GLY A 1 78 ? -5.581 -13.633 6.980 1.00 98.38 78 GLY A C 1
ATOM 564 O O . GLY A 1 78 ? -6.796 -13.594 7.171 1.00 98.38 78 GLY A O 1
ATOM 565 N N . GLY A 1 79 ? -4.893 -12.562 6.576 1.00 98.25 79 GLY A N 1
ATOM 566 C CA . GLY A 1 79 ? -5.492 -11.262 6.285 1.00 98.25 79 GLY A CA 1
ATOM 567 C C . GLY A 1 79 ? -6.306 -11.226 4.991 1.00 98.25 79 GLY A C 1
ATOM 568 O O . GLY A 1 79 ? -6.252 -12.141 4.161 1.00 98.25 79 GLY A O 1
ATOM 569 N N . ILE A 1 80 ? -7.045 -10.127 4.814 1.00 98.56 80 ILE A N 1
ATOM 570 C CA . ILE A 1 80 ? -7.783 -9.814 3.584 1.00 98.56 80 ILE A CA 1
ATOM 571 C C . ILE A 1 80 ? -6.948 -8.854 2.738 1.00 98.56 80 ILE A C 1
ATOM 573 O O . ILE A 1 80 ? -6.469 -7.837 3.247 1.00 98.56 80 ILE A O 1
ATOM 577 N N . VAL A 1 81 ? -6.817 -9.158 1.448 1.00 98.81 81 VAL A N 1
ATOM 578 C CA . VAL A 1 81 ? -6.067 -8.349 0.484 1.00 98.81 81 VAL A CA 1
ATOM 579 C C . VAL A 1 81 ? -6.959 -7.944 -0.685 1.00 98.81 81 VAL A C 1
ATOM 581 O O . VAL A 1 81 ? -7.504 -8.791 -1.399 1.00 98.81 81 VAL A O 1
ATOM 584 N N . ILE A 1 82 ? -7.067 -6.635 -0.906 1.00 98.75 82 ILE A N 1
ATOM 585 C CA . ILE A 1 82 ? -7.791 -6.026 -2.023 1.00 98.75 82 ILE A CA 1
ATOM 586 C C . ILE A 1 82 ? -6.785 -5.420 -3.002 1.00 98.75 82 ILE A C 1
ATOM 588 O O . ILE A 1 82 ? -5.951 -4.598 -2.637 1.00 98.75 82 ILE A O 1
ATOM 592 N N . GLY A 1 83 ? -6.879 -5.801 -4.269 1.00 98.69 83 GLY A N 1
ATOM 593 C CA . GLY A 1 83 ? -6.039 -5.274 -5.337 1.00 98.69 83 GLY A CA 1
ATOM 594 C C . GLY A 1 83 ? -6.800 -4.301 -6.232 1.00 98.69 83 GLY A C 1
ATOM 595 O O . GLY A 1 83 ? -7.935 -4.572 -6.613 1.00 98.69 83 GLY A O 1
ATOM 596 N N . LEU A 1 84 ? -6.174 -3.200 -6.639 1.00 98.75 84 LEU A N 1
ATOM 597 C CA . LEU A 1 84 ? -6.691 -2.314 -7.681 1.00 98.75 84 LEU A CA 1
ATOM 598 C C . LEU A 1 84 ? -5.809 -2.416 -8.917 1.00 98.75 84 LEU A C 1
ATOM 600 O O . LEU A 1 84 ? -4.676 -1.945 -8.935 1.00 98.75 84 LEU A O 1
ATOM 604 N N . SER A 1 85 ? -6.342 -3.020 -9.972 1.00 98.62 85 SER A N 1
ATOM 605 C CA . SER A 1 85 ? -5.616 -3.224 -11.218 1.00 98.62 85 SER A CA 1
ATOM 606 C C . SER A 1 85 ? -5.795 -2.049 -12.186 1.00 98.62 85 SER A C 1
ATOM 608 O O . SER A 1 85 ? -6.906 -1.523 -12.300 1.00 98.62 85 SER A O 1
ATOM 610 N N . PRO A 1 86 ? -4.749 -1.675 -12.954 1.00 98.25 86 PRO A N 1
ATOM 611 C CA . PRO A 1 86 ? -4.880 -0.717 -14.059 1.00 98.25 86 PRO A CA 1
ATOM 612 C C . PRO A 1 86 ? -5.768 -1.230 -15.207 1.00 98.25 86 PRO A C 1
ATOM 614 O O . PRO A 1 86 ? -6.311 -0.446 -15.981 1.00 98.25 86 PRO A O 1
ATOM 617 N N . ALA A 1 87 ? -5.932 -2.550 -15.322 1.00 98.50 87 ALA A N 1
ATOM 618 C CA . ALA A 1 87 ? -6.682 -3.185 -16.395 1.00 98.50 87 ALA A CA 1
ATOM 619 C C . ALA A 1 87 ? -8.200 -3.026 -16.224 1.00 98.50 87 ALA A C 1
ATOM 621 O O . ALA A 1 87 ? -8.690 -2.937 -15.103 1.00 98.50 87 ALA A O 1
ATOM 622 N N . ALA A 1 88 ? -8.950 -3.079 -17.330 1.00 98.19 88 ALA A N 1
ATOM 623 C CA . ALA A 1 88 ? -10.421 -3.024 -17.338 1.00 98.19 88 ALA A CA 1
ATOM 624 C C . ALA A 1 88 ? -11.106 -4.393 -17.132 1.00 98.19 88 ALA A C 1
ATOM 626 O O . ALA A 1 88 ? -12.325 -4.481 -17.035 1.00 98.19 88 ALA A O 1
ATOM 627 N N . SER A 1 89 ? -10.343 -5.492 -17.109 1.00 98.62 89 SER A N 1
ATOM 628 C CA . SER A 1 89 ? -10.863 -6.842 -16.856 1.00 98.62 89 SER A CA 1
ATOM 629 C C . SER A 1 89 ? -9.763 -7.794 -16.390 1.00 98.62 89 SER A C 1
ATOM 631 O O . SER A 1 89 ? -8.579 -7.544 -16.632 1.00 98.62 89 SER A O 1
ATOM 633 N N . LYS A 1 90 ? -10.150 -8.950 -15.828 1.00 98.50 90 LYS A N 1
ATOM 634 C CA . LYS A 1 90 ? -9.222 -10.055 -15.518 1.00 98.50 90 LYS A CA 1
ATOM 635 C C . LYS A 1 90 ? -8.429 -10.514 -16.742 1.00 98.50 90 LYS A C 1
ATOM 637 O O . LYS A 1 90 ? -7.241 -10.806 -16.639 1.00 98.50 90 LYS A O 1
ATOM 642 N N . ALA A 1 91 ? -9.069 -10.559 -17.911 1.00 98.62 91 ALA A N 1
ATOM 643 C CA . ALA A 1 91 ? -8.403 -10.958 -19.146 1.00 98.62 91 ALA A CA 1
ATOM 644 C C . ALA A 1 91 ? -7.289 -9.971 -19.527 1.00 98.62 91 ALA A C 1
ATOM 646 O O . ALA A 1 91 ? -6.176 -10.405 -19.813 1.00 98.62 91 ALA A O 1
ATOM 647 N N . ALA A 1 92 ? -7.563 -8.664 -19.476 1.00 98.56 92 ALA A N 1
ATOM 648 C CA . ALA A 1 92 ? -6.560 -7.635 -19.747 1.00 98.56 92 ALA A CA 1
ATOM 649 C C . ALA A 1 92 ? -5.459 -7.612 -18.672 1.00 98.56 92 ALA A C 1
ATOM 651 O O . ALA A 1 92 ? -4.282 -7.503 -19.007 1.00 98.56 92 ALA A O 1
ATOM 652 N N . HIS A 1 93 ? -5.815 -7.795 -17.399 1.00 98.62 93 HIS A N 1
ATOM 653 C CA . HIS A 1 93 ? -4.864 -7.881 -16.288 1.00 98.62 93 HIS A CA 1
ATOM 654 C C . HIS A 1 93 ? -3.801 -8.961 -16.527 1.00 98.62 93 HIS A C 1
ATOM 656 O O . HIS A 1 93 ? -2.605 -8.688 -16.472 1.00 98.62 93 HIS A O 1
ATOM 662 N N . VAL A 1 94 ? -4.240 -10.174 -16.869 1.00 98.38 94 VAL A N 1
ATOM 663 C CA . VAL A 1 94 ? -3.337 -11.315 -17.057 1.00 98.38 94 VAL A CA 1
ATOM 664 C C . VAL A 1 94 ? -2.641 -11.274 -18.419 1.00 98.38 94 VAL A C 1
ATOM 666 O O . VAL A 1 94 ? -1.444 -11.519 -18.506 1.00 98.38 94 VAL A O 1
ATOM 669 N N . LYS A 1 95 ? -3.362 -10.982 -19.508 1.00 98.12 95 LYS A N 1
ATOM 670 C CA . LYS A 1 95 ? -2.812 -11.128 -20.869 1.00 98.12 95 LYS A CA 1
ATOM 671 C C . LYS A 1 95 ? -2.076 -9.883 -21.360 1.00 98.12 95 LYS A C 1
ATOM 673 O O . LYS A 1 95 ? -1.047 -10.010 -22.018 1.00 98.12 95 LYS A O 1
ATOM 678 N N . THR A 1 96 ? -2.604 -8.699 -21.056 1.00 98.00 96 THR A N 1
ATOM 679 C CA . THR A 1 96 ? -2.058 -7.420 -21.532 1.00 98.00 96 THR A CA 1
ATOM 680 C C . THR A 1 96 ? -1.046 -6.866 -20.542 1.00 98.00 96 THR A C 1
ATOM 682 O O . THR A 1 96 ? 0.093 -6.607 -20.916 1.00 98.00 96 THR A O 1
ATOM 685 N N . TYR A 1 97 ? -1.443 -6.736 -19.275 1.00 97.50 97 TYR A N 1
ATOM 686 C CA . TYR A 1 97 ? -0.587 -6.175 -18.230 1.00 97.50 97 TYR A CA 1
ATOM 687 C C . TYR A 1 97 ? 0.367 -7.207 -17.612 1.00 97.50 97 TYR A C 1
ATOM 689 O O . TYR A 1 97 ? 1.366 -6.813 -17.017 1.00 97.50 97 TYR A O 1
ATOM 697 N N . ARG A 1 98 ? 0.100 -8.511 -17.793 1.00 97.88 98 ARG A N 1
ATOM 698 C CA . ARG A 1 98 ? 0.927 -9.624 -17.286 1.00 97.88 98 ARG A CA 1
ATOM 699 C C . ARG A 1 98 ? 1.126 -9.577 -15.771 1.00 97.88 98 ARG A C 1
ATOM 701 O O . ARG A 1 98 ? 2.226 -9.801 -15.275 1.00 97.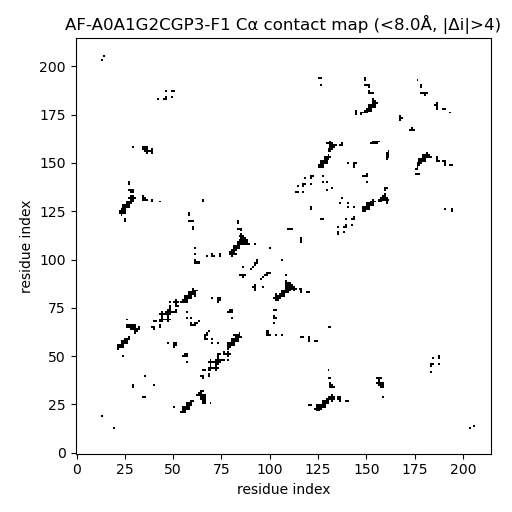88 98 ARG A O 1
ATOM 708 N N . LEU A 1 99 ? 0.050 -9.266 -15.053 1.00 98.31 99 LEU A N 1
ATOM 709 C CA . LEU A 1 99 ? 0.063 -9.092 -13.604 1.00 98.31 99 LEU A CA 1
ATOM 710 C C . LEU A 1 99 ? -0.444 -10.347 -12.865 1.00 98.31 99 LEU A C 1
ATOM 712 O O . LEU A 1 99 ? -1.244 -11.109 -13.427 1.00 98.31 99 LEU A O 1
ATOM 716 N N . PRO A 1 100 ? 0.047 -10.579 -11.631 1.00 97.38 100 PRO A N 1
ATOM 717 C CA . PRO A 1 100 ? -0.339 -11.717 -10.804 1.00 97.38 100 PRO A CA 1
ATOM 718 C C . PRO A 1 100 ? -1.740 -11.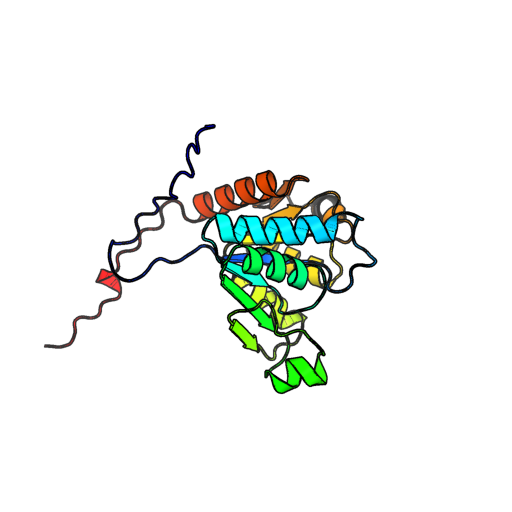550 -10.210 1.00 97.38 100 PRO A C 1
ATOM 720 O O . PRO A 1 100 ? -2.164 -10.447 -9.871 1.00 97.38 100 PRO A O 1
ATOM 723 N N . VAL A 1 101 ? -2.436 -12.673 -10.028 1.00 97.50 101 VAL A N 1
ATOM 724 C CA . VAL A 1 101 ? -3.776 -12.719 -9.410 1.00 97.50 101 VAL A CA 1
ATOM 725 C C . VAL A 1 101 ? -3.786 -13.415 -8.052 1.00 97.50 101 VAL A C 1
ATOM 727 O O . VAL A 1 101 ? -4.800 -13.392 -7.359 1.00 97.50 101 VAL A O 1
ATOM 730 N N . ASP A 1 102 ? -2.694 -14.081 -7.697 1.00 96.81 102 ASP A N 1
ATOM 731 C CA . ASP A 1 102 ? -2.512 -14.747 -6.420 1.00 96.81 102 ASP A CA 1
ATOM 732 C C . ASP A 1 102 ? -2.272 -13.742 -5.289 1.00 96.81 102 ASP A C 1
ATOM 734 O O . ASP A 1 102 ? -2.051 -12.549 -5.499 1.00 96.81 102 ASP A O 1
ATOM 738 N N . TYR A 1 103 ? -2.426 -14.240 -4.065 1.00 98.25 103 TYR A N 1
ATOM 739 C CA . TYR A 1 103 ? -2.394 -13.474 -2.820 1.00 98.25 103 TYR A CA 1
ATOM 740 C C . TYR A 1 103 ? -3.416 -12.325 -2.692 1.00 98.25 103 TYR A C 1
ATOM 742 O O . TYR A 1 103 ? -3.292 -11.493 -1.799 1.00 98.25 103 TYR A O 1
ATOM 750 N N . HIS A 1 104 ? -4.454 -12.298 -3.532 1.00 98.38 104 HIS A N 1
ATOM 751 C CA . HIS A 1 104 ? -5.553 -11.333 -3.454 1.00 98.38 104 HIS A CA 1
ATOM 752 C C . HIS A 1 104 ? -6.886 -12.052 -3.242 1.00 98.38 104 HIS A C 1
ATOM 754 O O . HIS A 1 104 ? -7.179 -13.037 -3.918 1.00 98.38 104 HIS A O 1
ATOM 760 N N . ASP A 1 105 ? -7.717 -11.536 -2.337 1.00 98.38 105 ASP A N 1
ATOM 761 C CA . ASP A 1 105 ? -9.090 -12.022 -2.143 1.00 98.38 105 ASP A CA 1
ATOM 762 C C . ASP A 1 105 ? -10.043 -11.405 -3.171 1.00 98.38 105 ASP A C 1
ATOM 764 O O . ASP A 1 105 ? -11.000 -12.036 -3.619 1.00 98.38 105 ASP A O 1
ATOM 768 N N . LEU A 1 106 ? -9.763 -10.163 -3.571 1.00 98.19 106 LEU A N 1
ATOM 769 C CA . LEU A 1 106 ? -10.542 -9.430 -4.556 1.00 98.19 106 LEU A CA 1
ATOM 770 C C . LEU A 1 106 ? -9.636 -8.497 -5.360 1.00 98.19 106 LEU A C 1
ATOM 772 O O . LEU A 1 106 ? -8.774 -7.824 -4.801 1.00 98.19 106 LEU A O 1
ATOM 776 N N . ILE A 1 107 ? -9.858 -8.428 -6.675 1.00 98.75 107 ILE A N 1
ATOM 777 C CA . ILE A 1 107 ? -9.200 -7.463 -7.562 1.00 98.75 107 ILE A CA 1
ATOM 778 C C . ILE A 1 107 ? -10.267 -6.622 -8.260 1.00 98.75 107 ILE A C 1
ATOM 780 O O . ILE A 1 107 ? -11.126 -7.153 -8.966 1.00 98.75 107 ILE A O 1
ATOM 784 N N . ILE A 1 108 ? -10.178 -5.305 -8.094 1.00 98.69 108 ILE A N 1
ATOM 785 C CA . ILE A 1 108 ? -10.977 -4.311 -8.805 1.00 98.69 108 ILE A CA 1
ATOM 786 C C . ILE A 1 108 ? -10.242 -3.955 -10.098 1.00 98.69 108 ILE A C 1
ATOM 788 O O . ILE A 1 108 ? -9.143 -3.400 -10.073 1.00 98.69 108 ILE A O 1
ATOM 792 N N . TYR A 1 109 ? -10.846 -4.268 -11.241 1.00 98.56 109 TYR A N 1
ATOM 793 C CA . TYR A 1 109 ? -10.315 -3.919 -12.558 1.00 98.56 109 TYR A CA 1
ATOM 794 C C . TYR A 1 109 ? -10.794 -2.523 -12.950 1.00 98.56 109 TYR A C 1
ATOM 796 O O . TYR A 1 109 ? -11.925 -2.356 -13.397 1.00 98.56 109 TYR A O 1
ATOM 804 N N . THR A 1 110 ? -9.951 -1.515 -12.729 1.00 98.19 110 THR A N 1
ATOM 805 C CA . THR A 1 110 ? -10.359 -0.108 -12.827 1.00 98.19 110 THR A CA 1
ATOM 806 C C . THR A 1 110 ? -10.505 0.383 -14.268 1.00 98.19 110 THR A C 1
ATOM 808 O O . THR A 1 110 ? -11.349 1.227 -14.539 1.00 98.19 110 THR A O 1
ATOM 811 N N . GLY A 1 111 ? -9.694 -0.130 -15.200 1.00 97.81 111 GLY A N 1
ATOM 812 C CA . GLY A 1 111 ? -9.651 0.342 -16.589 1.00 97.81 111 GLY A CA 1
ATOM 813 C C . GLY A 1 111 ? -9.049 1.737 -16.784 1.00 97.81 111 GLY A C 1
ATOM 814 O O . GLY A 1 111 ? -9.135 2.275 -17.884 1.00 97.81 111 GLY A O 1
ATOM 815 N N . PHE A 1 112 ? -8.431 2.311 -15.748 1.00 97.75 112 PHE A N 1
ATOM 816 C CA . PHE A 1 112 ? -7.899 3.679 -15.753 1.00 97.75 112 PHE A CA 1
ATOM 817 C C . PHE A 1 112 ? -6.375 3.761 -15.947 1.00 97.75 112 PHE A C 1
ATOM 819 O O . PHE A 1 112 ? -5.765 4.798 -15.670 1.00 97.75 112 PHE A O 1
ATOM 826 N N . ASP A 1 113 ? -5.761 2.669 -16.416 1.00 97.69 113 ASP A N 1
ATOM 827 C CA . ASP A 1 113 ? -4.310 2.509 -16.539 1.00 97.69 113 ASP A CA 1
ATOM 828 C C . ASP A 1 113 ? -3.576 2.848 -15.221 1.00 97.69 113 ASP A C 1
ATOM 830 O O . ASP A 1 113 ? -4.195 2.942 -14.161 1.00 97.69 113 ASP A O 1
ATOM 834 N N . TYR A 1 114 ? -2.251 2.985 -15.220 1.00 97.00 114 TYR A N 1
ATOM 835 C CA . TYR A 1 114 ? -1.506 3.219 -13.979 1.00 97.00 114 TYR A CA 1
ATOM 836 C C . TYR A 1 114 ? -1.867 4.542 -13.291 1.00 97.00 114 TYR A C 1
ATOM 838 O O . TYR A 1 114 ? -2.194 4.539 -12.110 1.00 97.00 114 TYR A O 1
ATOM 846 N N . ALA A 1 115 ? -1.849 5.670 -14.007 1.00 95.38 115 ALA A N 1
ATOM 847 C CA . ALA A 1 115 ? -2.035 6.984 -13.385 1.00 95.38 115 ALA A CA 1
ATOM 848 C C . ALA A 1 115 ? -3.432 7.155 -12.765 1.00 95.38 115 ALA A C 1
ATOM 850 O O . ALA A 1 115 ? -3.558 7.605 -11.626 1.00 95.38 115 ALA A O 1
ATOM 851 N N . GLY A 1 116 ? -4.487 6.758 -13.483 1.00 97.19 116 GLY A N 1
ATOM 852 C CA . GLY A 1 116 ? -5.842 6.839 -12.949 1.00 97.19 116 GLY A CA 1
ATOM 853 C C . GLY A 1 116 ? -6.114 5.772 -11.884 1.00 97.19 116 GLY A C 1
ATOM 854 O O . GLY A 1 116 ? -6.777 6.067 -10.889 1.00 97.19 116 GLY A O 1
ATOM 855 N N . ARG A 1 117 ? -5.525 4.569 -12.000 1.00 97.94 117 ARG A N 1
ATOM 856 C CA . ARG A 1 117 ? -5.573 3.569 -10.919 1.00 97.94 117 ARG A CA 1
ATOM 857 C C . ARG A 1 117 ? -4.914 4.076 -9.645 1.00 97.94 117 ARG A C 1
ATOM 859 O O . ARG A 1 117 ? -5.447 3.808 -8.576 1.00 97.94 117 ARG A O 1
ATOM 866 N N . ASN A 1 118 ? -3.787 4.780 -9.722 1.00 98.31 118 ASN A N 1
ATOM 867 C CA . ASN A 1 118 ? -3.078 5.282 -8.542 1.00 98.31 118 ASN A CA 1
ATOM 868 C C . ASN A 1 118 ? -3.959 6.219 -7.703 1.00 98.31 118 ASN A C 1
ATOM 870 O O . ASN A 1 118 ? -3.983 6.111 -6.477 1.00 98.31 118 ASN A O 1
ATOM 874 N N . LEU A 1 119 ? -4.743 7.080 -8.359 1.00 98.31 119 LEU A N 1
ATOM 875 C CA . LEU A 1 119 ? -5.726 7.937 -7.691 1.00 98.31 119 LEU A CA 1
ATOM 876 C C . LEU A 1 119 ? -6.807 7.122 -6.969 1.00 98.31 119 LEU A C 1
ATOM 878 O O . LEU A 1 119 ? -7.122 7.392 -5.813 1.00 98.31 119 LEU A O 1
ATOM 882 N N . LEU A 1 120 ? -7.367 6.111 -7.635 1.00 98.31 120 LEU A N 1
ATOM 883 C CA . LEU A 1 120 ? -8.387 5.248 -7.034 1.00 98.31 120 LEU A CA 1
ATOM 884 C C . LEU A 1 120 ? -7.822 4.411 -5.878 1.00 98.31 120 LEU A C 1
ATOM 886 O O . LEU A 1 120 ? -8.466 4.279 -4.842 1.00 98.31 120 LEU A O 1
ATOM 890 N N . LEU A 1 121 ? -6.607 3.882 -6.041 1.00 98.50 121 LEU A N 1
ATOM 891 C CA . LEU A 1 121 ? -5.910 3.071 -5.044 1.00 98.50 121 LEU A CA 1
ATOM 892 C C . LEU A 1 121 ? -5.696 3.861 -3.757 1.00 98.50 121 LEU A C 1
ATOM 894 O O . LEU A 1 121 ? -6.146 3.445 -2.693 1.00 98.50 121 LEU A O 1
ATOM 898 N N . THR A 1 122 ? -5.057 5.020 -3.866 1.00 98.06 122 THR A N 1
ATOM 899 C CA . THR A 1 122 ? -4.724 5.864 -2.713 1.00 98.06 122 THR A CA 1
ATOM 900 C C . THR A 1 122 ? -5.969 6.327 -1.959 1.00 98.06 122 THR A C 1
ATOM 902 O O . THR A 1 122 ? -5.979 6.304 -0.731 1.00 98.06 122 THR A O 1
ATOM 905 N N . ARG A 1 123 ? -7.055 6.665 -2.665 1.00 97.50 123 ARG A N 1
ATOM 906 C CA . ARG A 1 123 ? -8.330 7.079 -2.050 1.00 97.50 123 ARG A CA 1
ATOM 907 C C . ARG A 1 123 ? -9.171 5.938 -1.488 1.00 97.50 123 ARG A C 1
ATOM 909 O O . ARG A 1 123 ? -10.032 6.192 -0.655 1.00 97.50 123 ARG A O 1
ATOM 916 N N . SER A 1 124 ? -8.929 4.700 -1.915 1.00 97.69 124 SER A N 1
ATOM 917 C CA . SER A 1 124 ? -9.612 3.519 -1.368 1.00 97.69 124 SER A CA 1
ATOM 918 C C . SER A 1 124 ? -9.078 3.070 -0.000 1.00 97.69 124 SER A C 1
ATOM 920 O O . SER A 1 124 ? -9.687 2.214 0.642 1.00 97.69 124 SER A O 1
ATOM 922 N N . ALA A 1 125 ? -7.957 3.643 0.446 1.00 98.19 125 ALA A N 1
ATOM 923 C CA . ALA A 1 125 ? -7.312 3.329 1.712 1.00 98.19 125 ALA A CA 1
ATOM 924 C C . ALA A 1 125 ? -7.429 4.482 2.717 1.00 98.19 125 ALA A C 1
ATOM 926 O O . ALA A 1 125 ? -7.510 5.651 2.336 1.00 98.19 125 ALA A O 1
ATOM 927 N N . ASP A 1 126 ? -7.388 4.147 4.001 1.00 98.38 126 ASP A N 1
ATOM 928 C CA . ASP A 1 126 ? -7.391 5.114 5.101 1.00 98.38 126 ASP A CA 1
ATOM 929 C C . ASP A 1 126 ? -5.971 5.669 5.323 1.00 98.38 126 ASP A C 1
ATOM 931 O O . ASP A 1 126 ? -5.806 6.845 5.626 1.00 98.38 126 ASP A O 1
ATOM 935 N N . ALA A 1 127 ? -4.932 4.875 5.030 1.00 98.69 127 ALA A N 1
ATOM 936 C CA . ALA A 1 127 ? -3.541 5.329 4.998 1.00 98.69 127 ALA A CA 1
ATOM 937 C C . ALA A 1 127 ? -2.719 4.679 3.879 1.00 98.69 127 ALA A C 1
ATOM 939 O O . ALA A 1 127 ? -3.097 3.637 3.336 1.00 98.69 127 ALA A O 1
ATOM 940 N N . ILE A 1 128 ? -1.563 5.270 3.560 1.00 98.81 128 ILE A N 1
ATOM 941 C CA . ILE A 1 128 ? -0.603 4.727 2.584 1.00 98.81 128 ILE A CA 1
ATOM 942 C C . ILE A 1 128 ? 0.753 4.507 3.256 1.00 98.81 128 ILE A C 1
ATOM 944 O O . ILE A 1 128 ? 1.310 5.420 3.857 1.00 98.81 128 ILE A O 1
ATOM 948 N N . ILE A 1 129 ? 1.321 3.315 3.107 1.00 98.88 129 ILE A N 1
ATOM 949 C CA . ILE A 1 129 ? 2.698 2.994 3.477 1.00 98.88 129 ILE A CA 1
ATOM 950 C C . ILE A 1 129 ? 3.530 2.899 2.201 1.00 98.88 129 ILE A C 1
ATOM 952 O O . ILE A 1 129 ? 3.254 2.079 1.328 1.00 98.88 129 ILE A O 1
ATOM 956 N N . THR A 1 130 ? 4.554 3.739 2.102 1.00 98.69 130 THR A N 1
ATOM 957 C CA . THR A 1 130 ? 5.488 3.795 0.978 1.00 98.69 130 THR A CA 1
ATOM 958 C C . THR A 1 130 ? 6.764 3.033 1.312 1.00 98.69 130 THR A C 1
ATOM 960 O O . THR A 1 130 ? 7.439 3.349 2.292 1.00 98.69 130 THR A O 1
ATOM 963 N N . ILE A 1 131 ? 7.108 2.046 0.484 1.00 98.44 131 ILE A N 1
ATOM 964 C CA . ILE A 1 131 ? 8.303 1.207 0.627 1.00 98.44 131 ILE A CA 1
ATOM 965 C C . ILE A 1 131 ? 9.022 1.145 -0.722 1.00 98.44 131 ILE A C 1
ATOM 967 O O . ILE A 1 131 ? 8.430 0.784 -1.743 1.00 98.44 131 ILE A O 1
ATOM 971 N N . CYS A 1 132 ? 10.319 1.444 -0.737 1.00 97.00 132 CYS A N 1
ATOM 972 C CA . CYS A 1 132 ? 11.113 1.552 -1.954 1.00 97.00 132 CYS A CA 1
ATOM 973 C C . CYS A 1 132 ? 10.448 2.539 -2.944 1.00 97.00 132 CYS A C 1
ATOM 975 O O . CYS A 1 132 ? 9.922 3.583 -2.563 1.00 97.00 132 CYS A O 1
ATOM 977 N N . GLY A 1 133 ? 10.438 2.233 -4.238 1.00 93.56 133 GLY A N 1
ATOM 978 C CA . GLY A 1 133 ? 9.577 2.881 -5.208 1.00 93.56 133 GLY A CA 1
ATOM 979 C C . GLY A 1 133 ? 10.286 3.486 -6.398 1.00 93.56 133 GLY A C 1
ATOM 980 O O . GLY A 1 133 ? 11.495 3.704 -6.415 1.00 93.56 133 GLY A O 1
ATOM 981 N N . ARG A 1 134 ? 9.468 3.788 -7.402 1.00 94.81 134 ARG A N 1
ATOM 982 C CA . ARG A 1 134 ? 9.836 4.515 -8.624 1.00 94.81 134 ARG A CA 1
ATOM 983 C C . ARG A 1 134 ? 8.814 5.632 -8.853 1.00 94.81 134 ARG A C 1
ATOM 985 O O . ARG A 1 134 ? 8.086 6.006 -7.940 1.00 94.81 134 ARG A O 1
ATOM 992 N N . MET A 1 135 ? 8.710 6.134 -10.081 1.00 96.19 135 MET A N 1
ATOM 993 C CA . MET A 1 135 ? 7.765 7.197 -10.443 1.00 96.19 135 MET A CA 1
ATOM 994 C C . MET A 1 135 ? 6.309 6.910 -10.055 1.00 96.19 135 MET A C 1
ATOM 996 O O . MET A 1 135 ? 5.628 7.815 -9.588 1.00 96.19 135 MET A O 1
ATOM 1000 N N . GLY A 1 136 ? 5.832 5.669 -10.209 1.00 96.56 136 GLY A N 1
ATOM 1001 C CA . GLY A 1 136 ? 4.471 5.302 -9.796 1.00 96.56 136 GLY A CA 1
ATOM 1002 C C . GLY A 1 136 ? 4.252 5.462 -8.289 1.00 96.56 136 GLY A C 1
ATOM 1003 O O . GLY A 1 136 ? 3.259 6.042 -7.873 1.00 96.56 136 GLY A O 1
ATOM 1004 N N . THR A 1 137 ? 5.228 5.039 -7.486 1.00 97.50 137 THR A N 1
ATOM 1005 C CA . THR A 1 137 ? 5.230 5.194 -6.024 1.00 97.50 137 THR A CA 1
ATOM 1006 C C . THR A 1 137 ? 5.254 6.663 -5.613 1.00 97.50 137 THR A C 1
ATOM 1008 O O . THR A 1 137 ? 4.481 7.075 -4.758 1.00 97.50 137 THR A O 1
ATOM 1011 N N . LEU A 1 138 ? 6.094 7.478 -6.263 1.00 97.75 138 LEU A N 1
ATOM 1012 C CA . LEU A 1 138 ? 6.110 8.922 -6.024 1.00 97.75 138 LEU A CA 1
ATOM 1013 C C . LEU A 1 138 ? 4.755 9.556 -6.368 1.00 97.75 138 LEU A C 1
ATOM 1015 O O . LEU A 1 138 ? 4.267 10.394 -5.620 1.00 97.75 138 LEU A O 1
ATOM 1019 N N . ASN A 1 139 ? 4.124 9.135 -7.467 1.00 98.19 139 ASN A N 1
ATOM 1020 C CA . ASN A 1 139 ? 2.795 9.611 -7.833 1.00 98.19 139 ASN A CA 1
ATOM 1021 C C . ASN A 1 139 ? 1.746 9.253 -6.764 1.00 98.19 139 ASN A C 1
ATOM 1023 O O . ASN A 1 139 ? 1.026 10.144 -6.323 1.00 98.19 139 ASN A O 1
ATOM 1027 N N . GLU A 1 140 ? 1.709 8.002 -6.298 1.00 98.56 140 GLU A N 1
ATOM 1028 C CA . GLU A 1 140 ? 0.817 7.562 -5.215 1.00 98.56 140 GLU A CA 1
ATOM 1029 C C . GLU A 1 140 ? 1.053 8.363 -3.917 1.00 98.56 140 GLU A C 1
ATOM 1031 O O . GLU A 1 140 ? 0.094 8.867 -3.330 1.00 98.56 140 GLU A O 1
ATOM 1036 N N . PHE A 1 141 ? 2.314 8.586 -3.529 1.00 98.44 141 PHE A N 1
ATOM 1037 C CA . PHE A 1 141 ? 2.665 9.435 -2.384 1.00 98.44 141 PHE A CA 1
ATOM 1038 C C . PHE A 1 141 ? 2.162 10.875 -2.554 1.00 98.44 141 PHE A C 1
ATOM 1040 O O . PHE A 1 141 ? 1.527 11.430 -1.661 1.00 98.44 141 PHE A O 1
ATOM 1047 N N . THR A 1 142 ? 2.406 11.497 -3.713 1.00 97.69 142 THR A N 1
ATOM 1048 C CA . THR A 1 142 ? 1.985 12.888 -3.948 1.00 97.69 142 THR A CA 1
ATOM 1049 C C . THR A 1 142 ? 0.465 13.052 -3.955 1.00 97.69 142 THR A C 1
ATOM 1051 O O . THR A 1 142 ? -0.024 14.054 -3.442 1.00 97.69 142 THR A O 1
ATOM 1054 N N . ILE A 1 143 ? -0.290 12.066 -4.458 1.00 98.19 143 ILE A N 1
ATOM 1055 C CA . ILE A 1 143 ? -1.760 12.071 -4.384 1.00 98.19 143 ILE A CA 1
ATOM 1056 C C . ILE A 1 143 ? -2.208 12.032 -2.921 1.00 98.19 143 ILE A C 1
ATOM 1058 O O . ILE A 1 143 ? -2.973 12.894 -2.494 1.00 98.19 143 ILE A O 1
ATOM 1062 N N . GLY A 1 144 ? -1.689 11.078 -2.137 1.00 97.88 144 GLY A N 1
ATOM 1063 C CA . GLY A 1 144 ? -2.004 10.978 -0.712 1.00 97.88 144 GLY A CA 1
ATOM 1064 C C . GLY A 1 144 ? -1.616 12.233 0.071 1.00 97.88 144 GLY A C 1
ATOM 1065 O O . GLY A 1 144 ? -2.339 12.654 0.971 1.00 97.88 144 GLY A O 1
ATOM 1066 N N . PHE A 1 145 ? -0.495 12.857 -0.292 1.00 97.50 145 PHE A N 1
ATOM 1067 C CA . PHE A 1 145 ? 0.015 14.051 0.373 1.00 97.50 145 PHE A CA 1
ATOM 1068 C C . PHE A 1 145 ? -0.889 15.263 0.144 1.00 97.50 145 PHE A C 1
ATOM 1070 O O . PHE A 1 145 ? -1.218 15.973 1.095 1.00 97.50 145 PHE A O 1
ATOM 1077 N N . GLU A 1 146 ? -1.334 15.478 -1.095 1.00 96.31 146 GLU A N 1
ATOM 1078 C CA . GLU A 1 146 ? -2.266 16.561 -1.419 1.00 96.31 146 GLU A CA 1
ATOM 1079 C C . GLU A 1 146 ? -3.668 16.314 -0.839 1.00 96.31 146 GLU A C 1
ATOM 1081 O O . GLU A 1 146 ? -4.309 17.254 -0.366 1.00 96.31 146 GLU A O 1
ATOM 1086 N N . ASP A 1 147 ? -4.098 15.051 -0.748 1.00 95.94 147 ASP A N 1
ATOM 1087 C CA . ASP A 1 147 ? -5.330 14.655 -0.052 1.00 95.94 147 ASP A CA 1
ATOM 1088 C C . ASP A 1 147 ? -5.209 14.743 1.491 1.00 95.94 147 ASP A C 1
ATOM 1090 O O . ASP A 1 147 ? -6.190 14.506 2.192 1.00 95.94 147 ASP A O 1
ATOM 1094 N N . LYS A 1 148 ? -4.030 15.097 2.038 1.00 96.00 148 LYS A N 1
ATOM 1095 C CA . LYS A 1 148 ? -3.704 15.121 3.485 1.00 96.00 148 LYS A CA 1
ATOM 1096 C C . LYS A 1 148 ? -3.898 13.779 4.199 1.00 96.00 148 LYS A C 1
ATOM 1098 O O . LYS A 1 148 ? -4.030 13.740 5.423 1.00 96.00 148 LYS A O 1
ATOM 1103 N N . LYS A 1 149 ? -3.866 12.688 3.439 1.00 97.19 149 LYS A N 1
ATOM 1104 C CA . LYS A 1 149 ? -4.046 11.328 3.937 1.00 97.19 149 LYS A CA 1
ATOM 1105 C C . LYS A 1 149 ? -2.910 10.952 4.898 1.00 97.19 149 LYS A C 1
ATOM 1107 O O . LYS A 1 149 ? -1.760 11.313 4.623 1.00 97.19 149 LYS A O 1
ATOM 1112 N N . PRO A 1 150 ? -3.190 10.206 5.981 1.00 98.50 150 PRO A N 1
ATOM 1113 C CA . PRO A 1 150 ? -2.171 9.564 6.797 1.00 98.50 150 PRO A CA 1
ATOM 1114 C C . PRO A 1 150 ? -1.207 8.728 5.955 1.00 98.50 150 PRO A C 1
ATOM 1116 O O . PRO A 1 150 ? -1.614 7.883 5.151 1.00 98.50 150 PRO A O 1
ATOM 1119 N N . GLN A 1 151 ? 0.090 8.967 6.126 1.00 98.69 151 GLN A N 1
ATOM 1120 C CA . GLN A 1 151 ? 1.122 8.302 5.343 1.00 98.69 151 GLN A CA 1
ATOM 1121 C C . GLN A 1 151 ? 2.306 7.873 6.192 1.00 98.69 151 GLN A C 1
ATOM 1123 O O . GLN A 1 151 ? 2.769 8.605 7.062 1.00 98.69 151 GLN A O 1
ATOM 1128 N N . GLY A 1 152 ? 2.825 6.692 5.884 1.00 98.69 152 GLY A N 1
ATOM 1129 C CA . GLY A 1 152 ? 4.080 6.181 6.404 1.00 98.69 152 GLY A CA 1
ATOM 1130 C C . GLY A 1 152 ? 5.100 6.011 5.288 1.00 98.69 152 GLY A C 1
ATOM 1131 O O . GLY A 1 152 ? 4.761 5.546 4.203 1.00 98.69 152 GLY A O 1
ATOM 1132 N N . VAL A 1 153 ? 6.357 6.351 5.548 1.00 98.69 153 VAL A N 1
ATOM 1133 C CA . VAL A 1 153 ? 7.477 6.091 4.639 1.00 98.69 153 VAL A CA 1
ATOM 1134 C C . VAL A 1 153 ? 8.489 5.212 5.356 1.00 98.69 153 VAL A C 1
ATOM 1136 O O . VAL A 1 153 ? 9.037 5.613 6.386 1.00 98.69 153 VAL A O 1
ATOM 1139 N N . LEU A 1 154 ? 8.733 4.023 4.802 1.00 98.50 154 LEU A N 1
ATOM 1140 C CA . LEU A 1 154 ? 9.690 3.069 5.346 1.00 98.50 154 LEU A CA 1
ATOM 1141 C C . LEU A 1 154 ? 11.109 3.429 4.891 1.00 98.50 154 LEU A C 1
ATOM 1143 O O . LEU A 1 154 ? 11.489 3.162 3.750 1.00 98.50 154 LEU A O 1
ATOM 1147 N N . LEU A 1 155 ? 11.891 4.029 5.780 1.00 97.19 155 LEU A N 1
ATOM 1148 C CA . LEU A 1 155 ? 13.262 4.459 5.512 1.00 97.19 155 LEU A CA 1
ATOM 1149 C C . LEU A 1 155 ? 14.227 3.274 5.362 1.00 97.19 155 LEU A C 1
ATOM 1151 O O . LEU A 1 155 ? 14.060 2.207 5.965 1.00 97.19 155 LEU A O 1
ATOM 1155 N N . GLY A 1 156 ? 15.276 3.483 4.569 1.00 95.25 156 GLY A N 1
ATOM 1156 C CA . GLY A 1 156 ? 16.286 2.475 4.251 1.00 95.25 156 GLY A CA 1
ATOM 1157 C C . GLY A 1 156 ? 15.759 1.367 3.340 1.00 95.25 156 GLY A C 1
ATOM 1158 O O . GLY A 1 156 ? 16.353 0.290 3.269 1.00 95.25 156 GLY A O 1
ATOM 1159 N N . SER A 1 157 ? 14.623 1.596 2.674 1.00 96.19 157 SER A N 1
ATOM 1160 C CA . SER A 1 157 ? 14.030 0.649 1.724 1.00 96.19 157 SER A CA 1
ATOM 1161 C C . SER A 1 157 ? 14.458 0.906 0.272 1.00 96.19 157 SER A C 1
ATOM 1163 O O . SER A 1 157 ? 14.138 0.105 -0.610 1.00 96.19 157 SER A O 1
ATOM 1165 N N . GLY A 1 158 ? 15.240 1.959 0.014 1.00 95.62 158 GLY A N 1
ATOM 1166 C CA . GLY A 1 158 ? 15.745 2.337 -1.303 1.00 95.62 158 GLY A CA 1
ATOM 1167 C C . GLY A 1 158 ? 14.742 3.135 -2.140 1.00 95.62 158 GLY A C 1
ATOM 1168 O O . GLY A 1 158 ? 13.690 3.569 -1.671 1.00 95.62 158 GLY A O 1
ATOM 1169 N N . GLY A 1 159 ? 15.058 3.309 -3.424 1.00 95.31 159 GLY A N 1
ATOM 1170 C CA . GLY A 1 159 ? 14.178 3.955 -4.398 1.00 95.31 159 GLY A CA 1
ATOM 1171 C C . GLY A 1 159 ? 13.688 5.352 -3.993 1.00 95.31 159 GLY A C 1
ATOM 1172 O O . GLY A 1 159 ? 14.418 6.154 -3.417 1.00 95.31 159 GLY A O 1
ATOM 1173 N N . MET A 1 160 ? 12.433 5.653 -4.339 1.00 96.19 160 MET A N 1
ATOM 1174 C CA . MET A 1 160 ? 11.827 6.958 -4.054 1.00 96.19 160 MET A CA 1
ATOM 1175 C C . MET A 1 160 ? 11.552 7.194 -2.569 1.00 96.19 160 M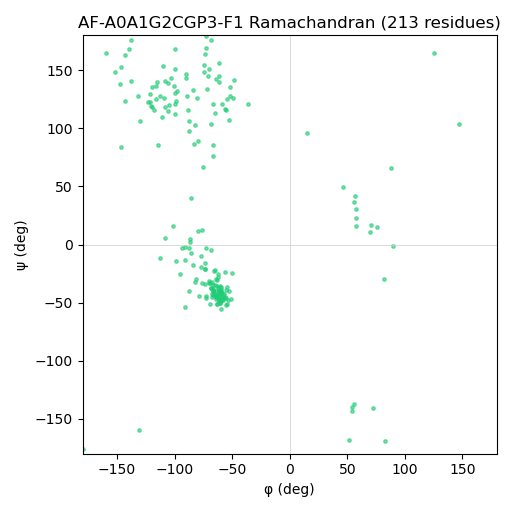ET A C 1
ATOM 1177 O O . MET A 1 160 ? 11.649 8.344 -2.159 1.00 96.19 160 MET A O 1
ATOM 1181 N N . ALA A 1 161 ? 11.255 6.157 -1.773 1.00 96.88 161 ALA A N 1
ATOM 1182 C CA . ALA A 1 161 ? 10.973 6.290 -0.340 1.00 96.88 161 ALA A CA 1
ATOM 1183 C C . ALA A 1 161 ? 12.054 7.095 0.401 1.00 96.88 161 ALA A C 1
ATOM 1185 O O . ALA A 1 161 ? 11.731 8.045 1.114 1.00 96.88 161 ALA A O 1
ATOM 1186 N N . ASP A 1 162 ? 13.329 6.788 0.153 1.00 96.25 162 ASP A N 1
ATOM 1187 C CA . ASP A 1 162 ? 14.458 7.451 0.821 1.00 96.25 162 ASP A CA 1
ATOM 1188 C C . ASP A 1 162 ? 14.706 8.887 0.318 1.00 96.25 162 ASP A C 1
ATOM 1190 O O . ASP A 1 162 ? 15.355 9.679 0.995 1.00 96.25 162 ASP A O 1
ATOM 1194 N N . MET A 1 163 ? 14.136 9.261 -0.832 1.00 96.31 163 MET A N 1
ATOM 1195 C CA . MET A 1 163 ? 14.232 10.613 -1.398 1.00 96.31 163 MET A CA 1
ATOM 1196 C C . MET A 1 163 ? 13.091 11.537 -0.947 1.00 96.31 163 MET A C 1
ATOM 1198 O O . MET A 1 163 ? 13.158 12.749 -1.158 1.00 96.31 163 MET A O 1
ATOM 1202 N N . LEU A 1 164 ? 12.017 11.000 -0.354 1.00 96.75 164 LEU A N 1
ATOM 1203 C CA . LEU A 1 164 ? 10.793 11.765 -0.090 1.00 96.75 164 LEU A CA 1
ATOM 1204 C C . LEU A 1 164 ? 11.008 12.937 0.874 1.00 96.75 164 LEU A C 1
ATOM 1206 O O . LEU A 1 164 ? 10.415 13.996 0.671 1.00 96.75 164 LEU A O 1
ATOM 1210 N N . GLN A 1 165 ? 11.873 12.793 1.882 1.00 94.81 165 GLN A N 1
ATOM 1211 C CA . GLN A 1 165 ? 12.187 13.897 2.798 1.00 94.81 165 GLN A CA 1
ATOM 1212 C C . GLN A 1 165 ? 12.826 15.079 2.059 1.00 94.81 165 GLN A C 1
ATOM 1214 O O . GLN A 1 165 ? 12.415 16.227 2.249 1.00 94.81 165 GLN A O 1
ATOM 1219 N N . ASP A 1 166 ? 13.776 14.799 1.166 1.00 95.56 166 ASP A N 1
ATOM 1220 C CA . ASP A 1 166 ? 14.439 15.823 0.361 1.00 95.56 166 ASP A CA 1
ATOM 1221 C C . ASP A 1 166 ? 13.487 16.449 -0.660 1.00 95.56 166 ASP A C 1
ATOM 1223 O O . ASP A 1 166 ? 13.522 17.665 -0.872 1.00 95.56 166 ASP A O 1
ATOM 1227 N N . ILE A 1 167 ? 12.592 15.654 -1.251 1.00 95.81 167 ILE A N 1
ATOM 1228 C CA . ILE A 1 167 ? 11.546 16.145 -2.158 1.00 95.81 167 ILE A CA 1
ATOM 1229 C C . ILE A 1 167 ? 10.616 17.118 -1.428 1.00 95.81 167 ILE A C 1
ATOM 1231 O O . ILE A 1 167 ? 10.407 18.229 -1.917 1.00 95.81 167 ILE A O 1
ATOM 1235 N N . LEU A 1 168 ? 10.098 16.757 -0.248 1.00 95.75 168 LEU A N 1
ATOM 1236 C CA . LEU A 1 168 ? 9.225 17.636 0.541 1.00 95.75 168 LEU A CA 1
ATOM 1237 C C . LEU A 1 168 ? 9.937 18.930 0.949 1.00 95.75 168 LEU A C 1
ATOM 1239 O O . LEU A 1 168 ? 9.388 20.025 0.786 1.00 95.75 168 LEU A O 1
ATOM 1243 N N . LYS A 1 169 ? 11.188 18.815 1.412 1.00 94.94 169 LYS A N 1
ATOM 1244 C CA . LYS A 1 169 ? 12.034 19.961 1.763 1.00 94.94 169 LYS A CA 1
ATOM 1245 C C . LYS A 1 169 ? 12.235 20.892 0.567 1.00 94.94 169 LYS A C 1
ATOM 1247 O O . LYS A 1 169 ? 12.078 22.106 0.695 1.00 94.94 169 LYS A O 1
ATOM 1252 N N . THR A 1 170 ? 12.538 20.330 -0.601 1.00 96.06 170 THR A N 1
ATOM 1253 C CA . THR A 1 170 ? 12.762 21.076 -1.850 1.00 96.06 170 THR A CA 1
ATOM 1254 C C . THR A 1 170 ? 11.483 21.750 -2.336 1.00 96.06 170 THR A C 1
ATOM 1256 O O . THR A 1 170 ? 11.504 22.920 -2.717 1.00 96.06 170 THR A O 1
ATOM 1259 N N . ALA A 1 171 ? 10.351 21.052 -2.239 1.00 93.88 171 ALA A N 1
ATOM 1260 C CA . ALA A 1 171 ? 9.026 21.578 -2.543 1.00 93.88 171 ALA A CA 1
ATOM 1261 C C . ALA A 1 171 ? 8.551 22.645 -1.537 1.00 93.88 171 ALA A C 1
ATOM 1263 O O . ALA A 1 171 ? 7.494 23.241 -1.738 1.00 93.88 171 ALA A O 1
ATOM 1264 N N . ARG A 1 172 ? 9.318 22.906 -0.464 1.00 91.38 172 ARG A N 1
ATOM 1265 C CA . ARG A 1 172 ? 8.977 23.833 0.629 1.00 91.38 172 ARG A CA 1
ATOM 1266 C C . ARG A 1 172 ? 7.636 23.492 1.277 1.00 91.38 172 ARG A C 1
ATOM 1268 O O . ARG A 1 172 ? 6.867 24.374 1.662 1.00 91.38 172 ARG A O 1
ATOM 1275 N N . ARG A 1 173 ? 7.353 22.196 1.391 1.00 87.00 173 ARG A N 1
ATOM 1276 C CA . ARG A 1 173 ? 6.182 21.670 2.091 1.00 87.00 173 ARG A CA 1
ATOM 1277 C C . ARG A 1 173 ? 6.629 21.134 3.450 1.00 87.00 173 ARG A C 1
ATOM 1279 O O . ARG A 1 173 ? 7.720 20.588 3.582 1.00 87.00 173 ARG A O 1
ATOM 1286 N N . GLY A 1 174 ? 5.795 21.320 4.473 1.00 89.75 174 GLY A N 1
ATOM 1287 C CA . GLY A 1 174 ? 5.966 20.609 5.742 1.00 89.75 174 GLY A CA 1
ATOM 1288 C C . GLY A 1 174 ? 5.680 19.115 5.571 1.00 89.75 174 GLY A C 1
ATOM 1289 O O . GLY A 1 174 ? 5.247 18.678 4.508 1.00 89.75 174 GLY A O 1
ATOM 1290 N N . THR A 1 175 ? 5.874 18.330 6.625 1.00 87.25 175 THR A N 1
ATOM 1291 C CA . THR A 1 175 ? 5.617 16.881 6.580 1.00 87.25 175 THR A CA 1
ATOM 1292 C C . THR A 1 175 ? 4.131 16.532 6.580 1.00 87.25 175 THR A C 1
ATOM 1294 O O . THR A 1 175 ? 3.777 15.453 6.130 1.00 87.25 175 THR A O 1
ATOM 1297 N N . GLY A 1 176 ? 3.247 17.426 7.039 1.00 91.12 176 GLY A N 1
ATOM 1298 C CA . GLY A 1 176 ? 1.810 17.141 7.122 1.00 91.12 176 GLY A CA 1
ATOM 1299 C C . GLY A 1 176 ? 1.533 15.880 7.948 1.00 91.12 176 GLY A C 1
ATOM 1300 O O . GLY A 1 176 ? 2.175 15.664 8.975 1.00 91.12 176 GLY A O 1
ATOM 1301 N N . SER A 1 177 ? 0.621 15.035 7.469 1.00 94.94 177 SER A N 1
ATOM 1302 C CA . SER A 1 177 ? 0.270 13.740 8.072 1.00 94.94 177 SER A CA 1
ATOM 1303 C C . SER A 1 177 ? 1.195 12.601 7.609 1.00 94.94 177 SER A C 1
ATOM 1305 O O . SER A 1 177 ? 0.725 11.501 7.324 1.00 94.94 177 SER A O 1
ATOM 1307 N N . VAL A 1 178 ? 2.502 12.859 7.482 1.00 98.00 178 VAL A N 1
ATOM 1308 C CA . VAL A 1 178 ? 3.502 11.864 7.053 1.00 98.00 178 VAL A CA 1
ATOM 1309 C C . VAL A 1 178 ? 4.449 11.532 8.204 1.00 98.00 178 VAL A C 1
ATOM 1311 O O . VAL A 1 178 ? 5.073 12.426 8.781 1.00 98.00 178 VAL A O 1
ATOM 1314 N N . VAL A 1 179 ? 4.609 10.241 8.496 1.00 98.12 179 VAL A N 1
ATOM 1315 C CA . VAL A 1 179 ? 5.626 9.707 9.412 1.00 98.12 179 VAL A CA 1
ATOM 1316 C C . VAL A 1 179 ? 6.710 8.969 8.635 1.00 98.12 179 VAL A C 1
ATOM 1318 O O . VAL A 1 179 ? 6.437 8.262 7.668 1.00 98.12 179 VAL A O 1
ATOM 1321 N N . PHE A 1 180 ? 7.954 9.133 9.071 1.00 98.19 180 PHE A N 1
ATOM 1322 C CA . PHE A 1 180 ? 9.117 8.453 8.508 1.00 98.19 180 PHE A CA 1
ATOM 1323 C C . PHE A 1 180 ? 9.705 7.549 9.583 1.00 98.19 180 PHE A C 1
ATOM 1325 O O . PHE A 1 180 ? 9.985 8.022 10.684 1.00 98.19 180 PHE A O 1
ATOM 1332 N N . GLU A 1 181 ? 9.866 6.265 9.280 1.00 98.38 181 GLU A N 1
ATOM 1333 C CA . GLU A 1 181 ?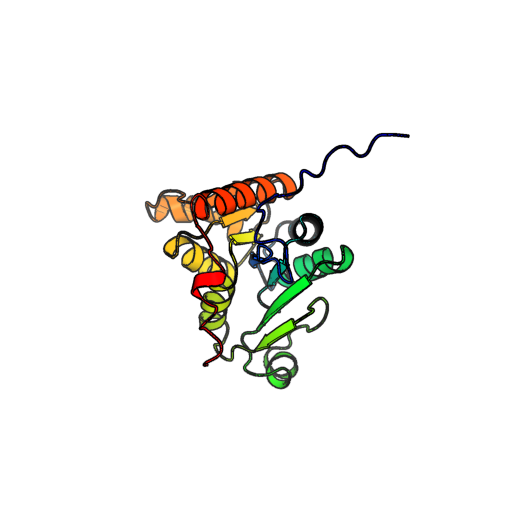 10.394 5.275 10.219 1.00 98.38 181 GLU A CA 1
ATOM 1334 C C . GLU A 1 181 ? 11.090 4.144 9.456 1.00 98.38 181 GLU A C 1
ATOM 1336 O O . GLU A 1 181 ? 10.731 3.839 8.326 1.00 98.38 181 GLU A O 1
ATOM 1341 N N . SER A 1 182 ? 12.118 3.550 10.048 1.00 97.50 182 SER A N 1
ATOM 1342 C CA . SER A 1 182 ? 12.917 2.458 9.490 1.00 97.50 182 SER A CA 1
ATOM 1343 C C . SER A 1 182 ? 12.465 1.065 9.945 1.00 97.50 182 SER A C 1
ATOM 1345 O O . SER A 1 182 ? 12.707 0.086 9.223 1.00 97.50 182 SER A O 1
ATOM 1347 N N . ASP A 1 183 ? 11.813 0.973 11.109 1.00 98.38 183 ASP A N 1
ATOM 1348 C CA . ASP A 1 183 ? 11.217 -0.254 11.638 1.00 98.38 183 ASP A CA 1
ATOM 1349 C C . ASP A 1 183 ? 9.758 -0.439 11.158 1.00 98.38 183 ASP A C 1
ATOM 1351 O O . ASP A 1 183 ? 8.938 0.471 11.313 1.00 98.38 183 ASP A O 1
ATOM 1355 N N . PRO A 1 184 ? 9.400 -1.599 10.574 1.00 98.44 184 PRO A N 1
ATOM 1356 C CA . PRO A 1 184 ? 8.045 -1.862 10.089 1.00 98.44 184 PRO A CA 1
ATOM 1357 C C . PRO A 1 184 ? 6.931 -1.737 11.138 1.00 98.44 184 PRO A C 1
ATOM 1359 O O . PRO A 1 184 ? 5.873 -1.180 10.836 1.00 98.44 184 PRO A O 1
ATOM 1362 N N . ALA A 1 185 ? 7.149 -2.251 12.351 1.00 98.56 185 ALA A N 1
ATOM 1363 C CA . ALA A 1 185 ? 6.127 -2.276 13.392 1.00 98.56 185 ALA A CA 1
ATOM 1364 C C . ALA A 1 185 ? 5.903 -0.876 13.962 1.00 98.56 185 ALA A C 1
ATOM 1366 O O . ALA A 1 185 ? 4.766 -0.406 14.029 1.00 98.56 185 ALA A O 1
ATOM 1367 N N . GLU A 1 186 ? 6.988 -0.160 14.265 1.00 98.62 186 GLU A N 1
ATOM 1368 C CA . GLU A 1 186 ? 6.893 1.226 14.717 1.00 98.62 186 GLU A CA 1
ATOM 1369 C C . GLU A 1 186 ? 6.264 2.141 13.659 1.00 98.62 186 GLU A C 1
ATOM 1371 O O . GLU A 1 186 ? 5.494 3.045 14.003 1.00 98.62 186 GLU A O 1
ATOM 1376 N N . LEU A 1 187 ? 6.567 1.917 12.374 1.00 98.81 187 LEU A N 1
ATOM 1377 C CA . LEU A 1 187 ? 5.961 2.669 11.279 1.00 98.81 187 LEU A CA 1
ATOM 1378 C C . LEU A 1 187 ? 4.444 2.474 11.265 1.00 98.81 187 LEU A C 1
ATOM 1380 O O . LEU A 1 187 ? 3.702 3.459 11.220 1.00 98.81 187 LEU A O 1
ATOM 1384 N N . LEU A 1 188 ? 3.984 1.221 11.317 1.00 98.75 188 LEU A N 1
ATOM 1385 C CA . LEU A 1 188 ? 2.561 0.901 11.292 1.00 98.75 188 LEU A CA 1
ATOM 1386 C C . LEU A 1 188 ? 1.836 1.497 12.505 1.00 98.75 188 LEU A C 1
ATOM 1388 O O . LEU A 1 188 ? 0.805 2.145 12.333 1.00 98.75 188 LEU A O 1
ATOM 1392 N N . ASP A 1 189 ? 2.402 1.370 13.705 1.00 98.56 189 ASP A N 1
ATOM 1393 C CA . ASP A 1 189 ? 1.833 1.942 14.929 1.00 98.56 189 ASP A CA 1
ATOM 1394 C C . ASP A 1 189 ? 1.682 3.466 14.847 1.00 98.56 189 ASP A C 1
ATOM 1396 O O . ASP A 1 189 ? 0.677 4.034 15.287 1.00 98.56 189 ASP A O 1
ATOM 1400 N N . LYS A 1 190 ? 2.677 4.159 14.279 1.00 98.62 190 LYS A N 1
ATOM 1401 C CA . LYS A 1 190 ? 2.622 5.613 14.066 1.00 98.62 190 LYS A CA 1
ATOM 1402 C C . LYS A 1 190 ? 1.555 5.987 13.034 1.00 98.62 190 LYS A C 1
ATOM 1404 O O . LYS A 1 190 ? 0.834 6.957 13.253 1.00 98.62 190 LYS A O 1
ATOM 1409 N N . VAL A 1 191 ? 1.412 5.213 11.957 1.00 98.62 191 VAL A N 1
ATOM 1410 C CA . VAL A 1 191 ? 0.363 5.421 10.944 1.00 98.62 191 VAL A CA 1
ATOM 1411 C C . VAL A 1 191 ? -1.031 5.199 11.533 1.00 98.62 191 VAL A C 1
ATOM 1413 O O . VAL A 1 191 ? -1.907 6.034 11.324 1.00 98.62 191 VAL A O 1
ATOM 1416 N N . ILE A 1 192 ? -1.237 4.146 12.328 1.00 98.19 192 ILE A N 1
ATOM 1417 C CA . ILE A 1 192 ? -2.522 3.884 13.000 1.00 98.19 192 ILE A CA 1
ATOM 1418 C C . ILE A 1 192 ? -2.921 5.071 13.885 1.00 98.19 192 ILE A C 1
ATOM 1420 O O . ILE A 1 192 ? -4.071 5.499 13.853 1.00 98.19 192 ILE A O 1
ATOM 1424 N N . LYS A 1 193 ? -1.974 5.657 14.630 1.00 97.94 193 LYS A N 1
ATOM 1425 C CA . LYS A 1 193 ? -2.245 6.851 15.450 1.00 97.94 193 LYS A CA 1
ATOM 1426 C C . LYS A 1 193 ? -2.715 8.046 14.619 1.00 97.94 193 LYS A C 1
ATOM 1428 O O . LYS A 1 193 ? -3.560 8.797 15.094 1.00 97.94 193 LYS A O 1
ATOM 1433 N N . LEU A 1 194 ? -2.190 8.223 13.404 1.00 97.56 194 LEU A N 1
ATOM 1434 C CA . LEU A 1 194 ? -2.645 9.283 12.500 1.00 97.56 194 LEU A CA 1
ATOM 1435 C C . LEU A 1 194 ? -4.078 9.042 12.010 1.00 97.56 194 L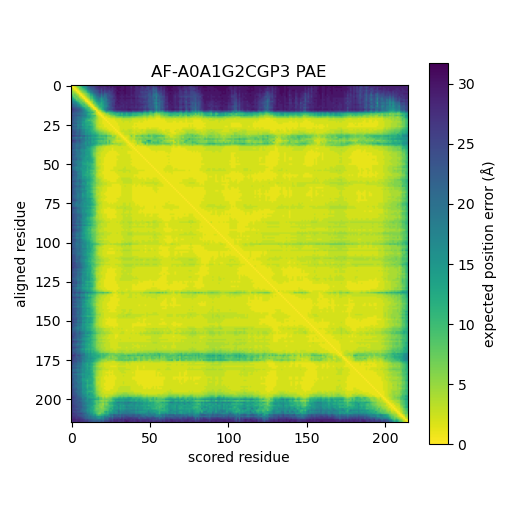EU A C 1
ATOM 1437 O O . LEU A 1 194 ? -4.857 9.988 11.997 1.00 97.56 194 LEU A O 1
ATOM 1441 N N . ILE A 1 195 ? -4.428 7.799 11.656 1.00 96.38 195 ILE A N 1
ATOM 1442 C CA . ILE A 1 195 ? -5.796 7.434 11.244 1.00 96.38 195 ILE A CA 1
ATOM 1443 C C . ILE A 1 195 ? -6.780 7.713 12.386 1.00 96.38 195 ILE A C 1
ATOM 1445 O O . ILE A 1 195 ? -7.768 8.415 12.203 1.00 96.38 195 ILE A O 1
ATOM 1449 N N . VAL A 1 196 ? -6.471 7.227 13.593 1.00 94.19 196 VAL A N 1
ATOM 1450 C CA . VAL A 1 196 ? -7.330 7.418 14.774 1.00 94.19 196 VAL A CA 1
ATOM 1451 C C . VAL A 1 196 ? -7.531 8.903 15.092 1.00 94.19 196 VAL A C 1
ATOM 1453 O O . VAL A 1 196 ? -8.630 9.299 15.470 1.00 94.19 196 VAL A O 1
ATOM 1456 N N . ALA A 1 197 ? -6.495 9.729 14.925 1.00 93.38 197 ALA A N 1
ATOM 1457 C CA . ALA A 1 197 ? -6.596 11.172 15.127 1.00 93.38 197 ALA A CA 1
ATOM 1458 C C . ALA A 1 197 ? -7.439 11.876 14.044 1.00 93.38 197 ALA A C 1
ATOM 1460 O O . ALA A 1 197 ? -8.106 12.861 14.345 1.00 93.38 197 ALA A O 1
ATOM 1461 N N . GLU A 1 198 ? -7.424 11.395 12.796 1.00 90.25 198 GLU A N 1
ATOM 1462 C CA . GLU A 1 198 ? -8.261 11.932 11.711 1.00 90.25 198 GLU A CA 1
ATOM 1463 C C . GLU A 1 198 ? -9.750 11.639 11.938 1.00 90.25 198 GLU A C 1
ATOM 1465 O O . GLU A 1 198 ? -10.602 12.486 11.662 1.00 90.25 198 GLU A O 1
ATOM 1470 N N . GLU A 1 199 ? -10.065 10.461 12.477 1.00 87.81 199 GLU A N 1
ATOM 1471 C CA . GLU A 1 199 ? -11.441 10.042 12.750 1.00 87.81 199 GLU A CA 1
ATOM 1472 C C . GLU A 1 199 ? -11.968 10.485 14.126 1.00 87.81 199 GLU A C 1
ATOM 1474 O O . GLU A 1 199 ? -13.145 10.276 14.452 1.00 87.81 199 GLU A O 1
ATOM 1479 N N . GLU A 1 200 ? -11.129 11.129 14.943 1.00 87.38 200 GLU A N 1
ATOM 1480 C CA . GLU A 1 200 ? -11.513 11.596 16.270 1.00 87.38 200 GLU A CA 1
ATOM 1481 C C . GLU A 1 200 ? -12.703 12.569 16.184 1.00 87.38 200 GLU A C 1
ATOM 1483 O O . GLU A 1 200 ? -12.668 13.614 15.534 1.00 87.38 200 GLU A O 1
ATOM 1488 N N . GLY A 1 201 ? -13.801 12.219 16.860 1.00 75.94 201 GLY A N 1
ATOM 1489 C CA . GLY A 1 201 ? -15.021 13.029 16.889 1.00 75.94 201 GLY A CA 1
ATOM 1490 C C . GLY A 1 201 ? -16.037 12.733 15.780 1.00 75.94 201 GLY A C 1
ATOM 1491 O O . GLY A 1 201 ? -17.127 13.317 15.809 1.00 75.94 201 GLY A O 1
ATOM 1492 N N . ILE A 1 202 ? -15.764 11.801 14.858 1.00 82.06 202 ILE A N 1
ATOM 1493 C CA . ILE A 1 202 ? -16.774 11.312 13.910 1.00 82.06 202 ILE A CA 1
ATOM 1494 C C . ILE A 1 202 ? -17.859 10.538 14.676 1.00 82.06 202 ILE A C 1
ATOM 1496 O O . ILE A 1 202 ? -17.599 9.537 15.340 1.00 82.06 202 ILE A O 1
ATOM 1500 N N . LYS A 1 203 ? -19.114 10.994 14.572 1.00 75.25 203 LYS A N 1
ATOM 1501 C CA . LYS A 1 203 ? -20.284 10.316 15.151 1.00 75.25 203 LYS A CA 1
ATOM 1502 C C . LYS A 1 203 ? -21.100 9.647 14.051 1.00 75.25 203 LYS A C 1
ATOM 1504 O O . LYS A 1 203 ? -21.688 10.330 13.213 1.00 75.25 203 LYS A O 1
ATOM 1509 N N . ILE A 1 204 ? -21.166 8.319 14.084 1.00 75.06 204 ILE A N 1
ATOM 1510 C CA . ILE A 1 204 ? -22.004 7.519 13.185 1.00 75.06 204 ILE A CA 1
ATOM 1511 C C . ILE A 1 204 ? -23.280 7.128 13.937 1.00 75.06 204 ILE A C 1
ATOM 1513 O O . ILE A 1 204 ? -23.211 6.465 14.966 1.00 75.06 204 ILE A O 1
ATOM 1517 N N . ASP A 1 205 ? -24.441 7.521 13.414 1.00 77.75 205 ASP A N 1
ATOM 1518 C CA . ASP A 1 205 ? -25.766 7.153 13.941 1.00 77.75 205 ASP A CA 1
ATOM 1519 C C . ASP A 1 205 ? -26.537 6.274 12.937 1.00 77.75 205 ASP A C 1
ATOM 1521 O O . ASP A 1 205 ? -27.324 6.804 12.155 1.00 77.75 205 ASP A O 1
ATOM 1525 N N . PRO A 1 206 ? -26.361 4.941 12.920 1.00 72.06 206 PRO A N 1
ATOM 1526 C CA . PRO A 1 206 ? -26.938 4.074 11.888 1.00 72.06 206 PRO A CA 1
ATOM 1527 C C . PRO A 1 206 ? -28.441 4.275 11.621 1.00 72.06 206 PRO A C 1
ATOM 1529 O O . PRO A 1 206 ? -28.899 3.991 10.514 1.00 72.06 206 PRO A O 1
ATOM 1532 N N . ALA A 1 207 ? -29.209 4.786 12.592 1.00 75.75 207 ALA A N 1
ATOM 1533 C CA . ALA A 1 207 ? -30.622 5.111 12.423 1.00 75.75 207 ALA A CA 1
ATOM 1534 C C . ALA A 1 207 ? -30.871 6.209 11.373 1.00 75.75 207 ALA A C 1
ATOM 1536 O O . ALA A 1 207 ? -31.871 6.144 10.665 1.00 75.75 207 ALA A O 1
ATOM 1537 N N . ARG A 1 208 ? -29.945 7.157 11.183 1.00 74.62 208 ARG A N 1
ATOM 1538 C CA . ARG A 1 208 ? -30.057 8.232 10.179 1.00 74.62 208 ARG A CA 1
ATOM 1539 C C . ARG A 1 208 ? -30.106 7.722 8.730 1.00 74.62 208 ARG A C 1
ATOM 1541 O O . ARG A 1 208 ? -30.641 8.413 7.870 1.00 74.62 208 ARG A O 1
ATOM 1548 N N . TRP A 1 209 ? -29.561 6.537 8.448 1.00 74.81 209 TRP A N 1
ATOM 1549 C CA . TRP A 1 209 ? -29.535 5.928 7.107 1.00 74.81 209 TRP A CA 1
ATOM 1550 C C . TRP A 1 209 ? -30.635 4.884 6.905 1.00 74.81 209 TR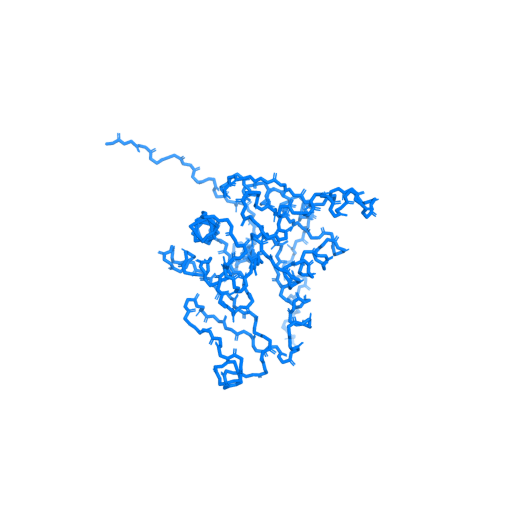P A C 1
ATOM 1552 O O . TRP A 1 209 ? -30.909 4.477 5.776 1.00 74.81 209 TRP A O 1
ATOM 1562 N N . ARG A 1 210 ? -31.271 4.444 7.996 1.00 76.88 210 ARG A N 1
ATOM 1563 C CA . ARG A 1 210 ? -32.432 3.561 7.947 1.00 76.88 210 ARG A CA 1
ATOM 1564 C C . ARG A 1 210 ? -33.643 4.424 7.633 1.00 76.88 210 ARG A C 1
ATOM 1566 O O . ARG A 1 210 ? -34.305 4.932 8.532 1.00 76.88 210 ARG A O 1
ATOM 1573 N N . MET A 1 211 ? -33.912 4.604 6.342 1.00 65.94 211 MET A N 1
ATOM 1574 C CA . MET A 1 211 ? -35.217 5.097 5.909 1.00 65.94 211 MET A CA 1
ATOM 1575 C C . MET A 1 211 ? -36.285 4.207 6.563 1.00 65.94 211 MET A C 1
ATOM 1577 O O . MET A 1 211 ? -36.093 2.984 6.595 1.00 65.94 211 MET A O 1
ATOM 1581 N N . PRO A 1 212 ? -37.369 4.773 7.123 1.00 68.38 212 PRO A N 1
ATOM 1582 C CA . PRO A 1 212 ? -38.473 3.951 7.585 1.00 68.38 212 PRO A CA 1
ATOM 1583 C C . PRO A 1 212 ? -38.921 3.082 6.409 1.00 68.38 212 PRO A C 1
ATOM 1585 O O . PRO A 1 212 ? -39.175 3.594 5.320 1.00 68.38 212 PRO A O 1
ATOM 1588 N N . ALA A 1 213 ? -38.951 1.764 6.617 1.00 66.94 213 ALA A N 1
ATOM 1589 C CA . ALA A 1 213 ? -39.679 0.885 5.718 1.00 66.94 213 ALA A CA 1
ATOM 1590 C C . ALA A 1 213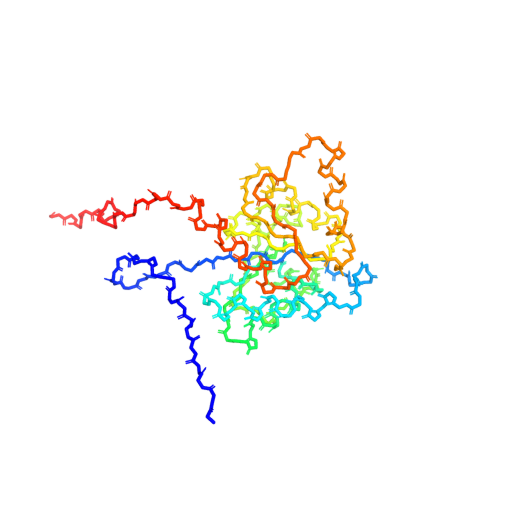 ? -41.117 1.415 5.714 1.00 66.94 213 ALA A C 1
ATOM 1592 O O . ALA A 1 213 ? -41.708 1.538 6.787 1.00 66.94 213 ALA A O 1
ATOM 1593 N N . GLU A 1 214 ? -41.589 1.872 4.558 1.00 67.19 214 GLU A N 1
ATOM 1594 C CA . GLU A 1 214 ? -42.854 2.592 4.416 1.00 67.19 214 GLU A CA 1
ATOM 1595 C C . GLU A 1 214 ? -44.009 1.862 5.128 1.00 67.19 214 GLU A C 1
ATOM 1597 O O . GLU A 1 214 ? -44.048 0.628 5.164 1.00 67.19 214 GLU A O 1
ATOM 1602 N N . GLY A 1 215 ? -44.897 2.653 5.743 1.00 52.47 215 GLY A N 1
ATOM 1603 C CA . GLY A 1 215 ? -46.133 2.192 6.383 1.00 52.47 215 GLY A CA 1
ATOM 1604 C C . GLY A 1 215 ? -47.262 1.935 5.399 1.00 52.47 215 GLY A C 1
ATOM 1605 O O . GLY A 1 215 ? -47.201 2.468 4.269 1.00 52.47 215 GLY A O 1
#

Sequence (215 aa):
MASMKGAKNNDHAHAAGIYDLKYKICVSGSAATEVCGAQAIEKAEEIGRLIAQHNMILVTGATTGIPYWSAKGAKEAGGIVIGLSPAASKAAHVKTYRLPVDYHDLIIYTGFDYAGRNLLLTRSADAIITICGRMGTLNEFTIGFEDKKPQGVLLGSGGMADMLQDILKTARRGTGSVVFESDPAELLDKVIKLIVAEEEGIKIDPARWRMPAEG